Protein AF-A0A563DU14-F1 (afdb_monomer)

pLDDT: mean 80.6, std 14.59, range [37.31, 96.56]

Mean predicted aligned error: 16.32 Å

Secondary structure (DSSP, 8-state):
--SS--SPPPHHHHHHHHHHHHHHHHHHHHTT---GGG--HHHHHHHHHHHHEEE-TTS-EEEE--HHHHHHHHHHHHHHHHTGGG-SSS---TT--GGGG--HHHHTT-----S--SSPPPPHHHHHHHHHHHHHIIIIIHHHHHHHHHHHHHHHHHH-TTSSTTPPPSS--HHHHHHHHHHHHHHTPPPPPPPGGGHHHHHHHHTT--

Solvent-accessible surface area (backbone atoms only — not comparable to full-atom values): 12727 Å² total; per-residue (Å²): 125,94,74,46,84,84,73,87,72,57,66,70,56,50,52,52,46,50,56,50,43,52,50,49,53,53,52,36,48,76,71,72,48,88,51,46,55,74,53,47,54,64,57,51,54,50,50,48,50,60,62,33,41,39,57,50,98,86,66,49,75,77,46,70,53,58,45,70,58,43,24,51,49,42,42,42,57,51,45,51,60,43,47,26,88,77,43,84,90,61,36,52,46,93,78,59,49,54,80,80,65,59,50,36,52,65,75,17,70,49,78,85,75,88,71,76,78,89,69,76,82,80,54,64,86,62,47,51,61,54,49,52,50,51,48,46,47,51,74,64,46,36,61,56,52,54,50,49,52,50,52,51,55,50,48,47,54,76,68,32,59,83,65,65,84,51,54,80,61,95,60,76,63,59,69,60,52,50,53,51,50,56,50,33,62,74,66,72,50,78,78,81,79,74,62,73,87,58,51,65,66,53,59,66,66,61,73,80,72,130

Sequence (210 aa):
MPRGYRTPLHLNTVYGRLAELTRFLTWLTGQGVASLADIDEQHCAAYLSHRRYLRDGSGVVVGQRGPATRRAVAQVLLDLVNYRDLFTADRVRADLRPWGGATPTAIAEEPRRAGPNKTPPVSGHVLQPMLAAADYLVTVLGPQAVELAGQVKEADRRWSLRSGQFAAPKLLPSGQFALLLADYERRGEPLPLMSERALPRRLAGRLVTR

InterPro domains:
  IPR010998 Integrase/recombinase, N-terminal [G3DSA:1.10.150.130] (5-83)

Structure (mmCIF, N/CA/C/O backbone):
data_AF-A0A563DU14-F1
#
_entry.id   AF-A0A563DU14-F1
#
loop_
_atom_site.group_PDB
_atom_site.id
_atom_site.type_symbol
_atom_site.label_atom_id
_atom_site.label_alt_id
_atom_site.label_comp_id
_atom_site.label_asym_id
_atom_site.label_entity_id
_atom_site.label_seq_id
_atom_site.pdbx_PDB_ins_code
_atom_site.Cartn_x
_atom_site.Cartn_y
_atom_site.Cartn_z
_atom_site.occupancy
_atom_site.B_iso_or_equiv
_atom_site.auth_seq_id
_atom_site.auth_comp_id
_atom_site.auth_asym_id
_atom_site.auth_atom_id
_atom_site.pdbx_PDB_model_num
ATOM 1 N N . MET A 1 1 ? 7.197 -21.202 0.689 1.00 58.22 1 MET A N 1
ATOM 2 C CA . MET A 1 1 ? 7.379 -19.991 -0.150 1.00 58.22 1 MET A CA 1
ATOM 3 C C . MET A 1 1 ? 8.851 -19.717 -0.431 1.00 58.22 1 MET A C 1
ATOM 5 O O . MET A 1 1 ? 9.554 -19.295 0.486 1.00 58.22 1 MET A O 1
ATOM 9 N N . PRO A 1 2 ? 9.345 -19.980 -1.651 1.00 55.28 2 PRO A N 1
ATOM 10 C CA . PRO A 1 2 ? 10.772 -19.858 -1.972 1.00 55.28 2 PRO A CA 1
ATOM 11 C C . PRO A 1 2 ? 11.268 -18.422 -2.225 1.00 55.28 2 PRO A C 1
ATOM 13 O O . PRO A 1 2 ? 12.463 -18.186 -2.103 1.00 55.28 2 PRO A O 1
ATOM 16 N N . ARG A 1 3 ? 10.385 -17.470 -2.582 1.00 64.75 3 ARG A N 1
ATOM 17 C CA . ARG A 1 3 ? 10.774 -16.114 -3.049 1.00 64.75 3 ARG A CA 1
ATOM 18 C C . ARG A 1 3 ? 10.337 -14.945 -2.157 1.00 64.75 3 ARG A C 1
ATOM 20 O O . ARG A 1 3 ? 10.772 -13.821 -2.378 1.00 64.75 3 ARG A O 1
ATOM 27 N N . GLY A 1 4 ? 9.497 -15.195 -1.154 1.00 64.44 4 GLY A N 1
ATOM 28 C CA . GLY A 1 4 ? 9.074 -14.176 -0.193 1.00 64.44 4 GLY A CA 1
ATOM 29 C C . GLY A 1 4 ? 10.210 -13.799 0.759 1.00 64.44 4 GLY A C 1
ATOM 30 O O . GLY A 1 4 ? 10.912 -14.672 1.274 1.00 64.44 4 GLY A O 1
ATOM 31 N N . TYR A 1 5 ? 10.378 -12.502 1.011 1.00 67.62 5 TYR A N 1
ATOM 32 C CA . TYR A 1 5 ? 11.329 -12.003 2.000 1.00 67.62 5 TYR A CA 1
ATOM 33 C C . TYR A 1 5 ? 10.938 -12.517 3.396 1.00 67.62 5 TYR A C 1
ATOM 35 O O . TYR A 1 5 ? 9.779 -12.409 3.797 1.00 67.62 5 TYR A O 1
ATOM 43 N N . ARG A 1 6 ? 11.885 -13.120 4.123 1.00 69.38 6 ARG A N 1
ATOM 44 C CA . ARG A 1 6 ? 11.636 -13.713 5.455 1.00 69.38 6 ARG A CA 1
ATOM 45 C C . ARG A 1 6 ? 12.2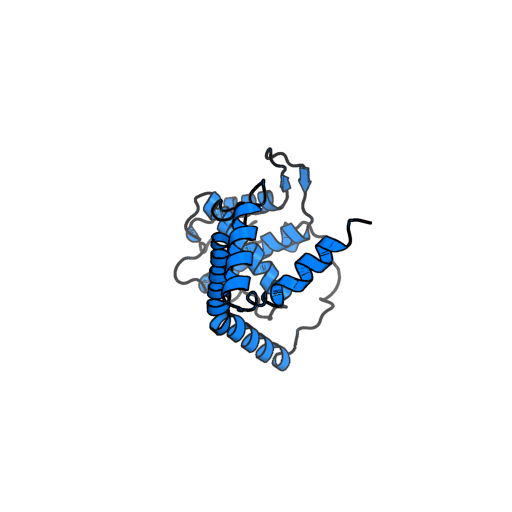17 -12.901 6.605 1.00 69.38 6 ARG A C 1
ATOM 47 O O . ARG A 1 6 ? 12.005 -13.252 7.760 1.00 69.38 6 ARG A O 1
ATOM 54 N N . THR A 1 7 ? 12.940 -11.827 6.299 1.00 72.88 7 THR A N 1
ATOM 55 C CA . THR A 1 7 ? 13.459 -10.935 7.329 1.00 72.88 7 THR A CA 1
ATOM 56 C C . THR A 1 7 ? 12.382 -9.910 7.678 1.00 72.88 7 THR A C 1
ATOM 58 O O . THR A 1 7 ? 11.827 -9.271 6.778 1.00 72.88 7 THR A O 1
ATOM 61 N N . PRO A 1 8 ? 12.074 -9.737 8.965 1.00 69.38 8 PRO A N 1
ATOM 62 C CA . PRO A 1 8 ? 11.109 -8.747 9.402 1.00 69.38 8 PRO A CA 1
ATOM 63 C C . PRO A 1 8 ? 11.549 -7.335 9.014 1.00 69.38 8 PRO A C 1
ATOM 65 O O . PRO A 1 8 ? 12.727 -6.980 9.071 1.00 69.38 8 PRO A O 1
ATOM 68 N N . LEU A 1 9 ? 10.575 -6.535 8.593 1.00 77.69 9 LEU A N 1
ATOM 69 C CA . LEU A 1 9 ? 10.782 -5.160 8.159 1.00 77.69 9 LEU A CA 1
ATOM 70 C C . LEU A 1 9 ? 10.517 -4.193 9.311 1.00 77.69 9 LEU A C 1
ATOM 72 O O . LEU A 1 9 ? 9.724 -4.474 10.207 1.00 77.69 9 LEU A O 1
ATOM 76 N N . HIS A 1 10 ? 11.123 -3.008 9.245 1.00 80.00 10 HIS A N 1
ATOM 77 C CA . HIS A 1 10 ? 10.751 -1.914 10.138 1.00 80.00 10 HIS A CA 1
ATOM 78 C C . HIS A 1 10 ? 9.280 -1.520 9.946 1.00 80.00 10 HIS A C 1
ATOM 80 O O . HIS A 1 10 ? 8.787 -1.472 8.817 1.00 80.00 10 HIS A O 1
ATOM 86 N N . LEU A 1 11 ? 8.602 -1.151 11.039 1.00 78.94 11 LEU A N 1
ATOM 87 C CA . LEU A 1 11 ? 7.182 -0.771 11.034 1.00 78.94 11 LEU A CA 1
ATOM 88 C C . LEU A 1 11 ? 6.868 0.344 10.029 1.00 78.94 11 LEU A C 1
ATOM 90 O O . LEU A 1 11 ? 5.899 0.238 9.286 1.00 78.94 11 LEU A O 1
ATOM 94 N N . ASN A 1 12 ? 7.730 1.358 9.914 1.00 79.00 12 ASN A N 1
ATOM 95 C CA . ASN A 1 12 ? 7.563 2.420 8.916 1.00 79.00 12 ASN A CA 1
ATOM 96 C C . ASN A 1 12 ? 7.612 1.889 7.475 1.00 79.00 12 ASN A C 1
ATOM 98 O O . ASN A 1 12 ? 6.903 2.385 6.601 1.00 79.00 12 ASN A O 1
ATOM 102 N N . THR A 1 13 ? 8.425 0.863 7.215 1.00 83.69 13 THR A N 1
ATOM 103 C CA . THR A 1 13 ? 8.467 0.195 5.910 1.00 83.69 13 THR A CA 1
ATOM 104 C C . THR A 1 13 ? 7.185 -0.587 5.658 1.00 83.69 13 THR A C 1
ATOM 106 O O . THR A 1 13 ? 6.642 -0.496 4.561 1.00 83.69 13 THR A O 1
ATOM 109 N N . VAL A 1 14 ? 6.681 -1.317 6.659 1.00 86.50 14 VAL A N 1
ATOM 110 C CA . VAL A 1 14 ? 5.406 -2.047 6.561 1.00 86.50 14 VAL A CA 1
ATOM 111 C C . VAL A 1 14 ? 4.253 -1.078 6.306 1.00 86.50 14 VAL A C 1
ATOM 113 O O . VAL A 1 14 ? 3.500 -1.272 5.357 1.00 86.50 14 VAL A O 1
ATOM 116 N N . TYR A 1 15 ? 4.173 0.009 7.074 1.00 86.81 15 TYR A N 1
ATOM 117 C CA . TYR A 1 15 ? 3.181 1.067 6.892 1.00 86.81 15 TYR A CA 1
ATOM 118 C C . TYR A 1 15 ? 3.240 1.669 5.482 1.00 86.81 15 TYR A C 1
ATOM 120 O O . TYR A 1 15 ? 2.218 1.788 4.809 1.00 86.81 15 TYR A O 1
ATOM 128 N N . GLY A 1 16 ? 4.443 1.990 4.992 1.00 90.81 16 GLY A N 1
ATOM 129 C CA . GLY A 1 16 ? 4.637 2.499 3.635 1.00 90.81 16 GLY A CA 1
ATOM 130 C C . GLY A 1 16 ? 4.192 1.513 2.549 1.00 90.81 16 GLY A C 1
ATOM 131 O O . GLY A 1 16 ? 3.533 1.924 1.592 1.00 90.81 16 GLY A O 1
ATOM 132 N N . ARG A 1 17 ? 4.504 0.217 2.705 1.00 90.81 17 ARG A N 1
ATOM 133 C CA . ARG A 1 17 ? 4.064 -0.846 1.782 1.00 90.81 17 ARG A CA 1
ATOM 134 C C . ARG A 1 17 ? 2.550 -1.008 1.790 1.00 90.81 17 ARG A C 1
ATOM 136 O O . ARG A 1 17 ? 1.955 -1.049 0.719 1.00 90.81 17 ARG A O 1
ATOM 143 N N . LEU A 1 18 ? 1.933 -1.041 2.971 1.00 92.31 18 LEU A N 1
ATOM 144 C CA . LEU A 1 18 ? 0.482 -1.139 3.111 1.00 92.31 18 LEU A CA 1
ATOM 145 C C . LEU A 1 18 ? -0.214 0.054 2.451 1.00 92.31 18 LEU A C 1
ATOM 147 O O . LEU A 1 18 ? -1.109 -0.137 1.637 1.00 92.31 18 LEU A O 1
ATOM 151 N N . ALA A 1 19 ? 0.239 1.278 2.731 1.00 94.00 19 ALA A N 1
ATOM 152 C CA . ALA A 1 19 ? -0.350 2.481 2.151 1.00 94.00 19 ALA A CA 1
ATOM 153 C C . ALA A 1 19 ? -0.255 2.503 0.615 1.00 94.00 19 ALA A C 1
ATOM 155 O O . ALA A 1 19 ? -1.159 2.997 -0.059 1.00 94.00 19 ALA A O 1
ATOM 156 N N . GLU A 1 20 ? 0.838 1.991 0.048 1.00 96.56 20 GLU A N 1
ATOM 157 C CA . GLU A 1 20 ? 1.000 1.899 -1.403 1.00 96.56 20 GLU A CA 1
ATOM 158 C C . GLU A 1 20 ? 0.187 0.748 -2.018 1.00 96.56 20 GLU A C 1
ATOM 160 O O . GLU A 1 20 ? -0.384 0.931 -3.091 1.00 96.56 20 GLU A O 1
ATOM 165 N N . LEU A 1 21 ? 0.043 -0.384 -1.320 1.00 95.31 21 LEU A N 1
ATOM 166 C CA . LEU A 1 21 ? -0.862 -1.465 -1.719 1.00 95.31 21 LEU A CA 1
ATOM 167 C C . LEU A 1 21 ? -2.320 -1.001 -1.728 1.00 95.31 21 LEU A C 1
ATOM 169 O O . LEU A 1 21 ? -3.016 -1.217 -2.713 1.00 95.31 21 LEU A O 1
ATOM 173 N N . THR A 1 22 ? -2.772 -0.299 -0.686 1.00 95.12 22 THR A N 1
ATOM 174 C CA . THR A 1 22 ? -4.120 0.281 -0.649 1.00 95.12 22 THR A CA 1
ATOM 175 C C . THR A 1 22 ? -4.342 1.225 -1.826 1.00 95.12 22 THR A C 1
ATOM 177 O O . THR A 1 22 ? -5.362 1.124 -2.497 1.00 95.12 22 THR A O 1
ATOM 180 N N . ARG A 1 23 ? -3.376 2.101 -2.138 1.00 96.31 23 ARG A N 1
ATOM 181 C CA . ARG A 1 23 ? -3.464 2.981 -3.316 1.00 96.31 23 ARG A CA 1
ATOM 182 C C . ARG A 1 23 ? -3.601 2.201 -4.620 1.00 96.31 23 ARG A C 1
ATOM 184 O O . ARG A 1 23 ? -4.416 2.587 -5.453 1.00 96.31 23 ARG A O 1
ATOM 191 N N . PHE A 1 24 ? -2.828 1.131 -4.789 1.00 96.44 24 PHE A N 1
ATOM 192 C CA . PHE A 1 24 ? -2.903 0.285 -5.976 1.00 96.44 24 PHE A CA 1
ATOM 193 C C . PHE A 1 24 ? -4.269 -0.388 -6.113 1.00 96.44 24 PHE A C 1
ATOM 195 O O . PHE A 1 24 ? -4.885 -0.291 -7.170 1.00 96.44 24 PHE A O 1
ATOM 202 N N . LEU A 1 25 ? -4.773 -1.002 -5.040 1.00 95.25 25 LEU A N 1
ATOM 203 C CA . LEU A 1 25 ? -6.074 -1.673 -5.049 1.00 95.25 25 LEU A CA 1
ATOM 204 C C . LEU A 1 25 ? -7.217 -0.683 -5.315 1.00 95.25 25 LEU A C 1
ATOM 206 O O . LEU A 1 25 ? -8.059 -0.944 -6.166 1.00 95.25 25 LEU A O 1
ATOM 210 N N . THR A 1 26 ? -7.200 0.497 -4.687 1.00 96.19 26 THR A N 1
ATOM 211 C CA . THR A 1 26 ? -8.178 1.559 -4.977 1.00 96.19 26 THR A CA 1
ATOM 212 C C . THR A 1 26 ? -8.093 2.031 -6.431 1.00 96.19 26 THR A C 1
ATOM 214 O O . THR A 1 26 ? -9.119 2.286 -7.061 1.00 96.19 26 THR A O 1
ATOM 217 N N . TRP A 1 27 ? -6.880 2.158 -6.980 1.00 96.31 27 TRP A N 1
ATOM 218 C CA . TRP A 1 27 ? -6.688 2.535 -8.379 1.00 96.31 27 TRP A CA 1
ATOM 219 C C . TRP A 1 27 ? -7.251 1.475 -9.333 1.00 96.31 27 TRP A C 1
ATOM 221 O O . TRP A 1 27 ? -7.957 1.840 -10.269 1.00 96.31 27 TRP A O 1
ATOM 231 N N . LEU A 1 28 ? -7.017 0.187 -9.058 1.00 96.06 28 LEU A N 1
ATOM 232 C CA . LEU A 1 28 ? -7.587 -0.934 -9.812 1.00 96.06 28 LEU A CA 1
ATOM 233 C C . LEU A 1 28 ? -9.117 -0.930 -9.788 1.00 96.06 28 LEU A C 1
ATOM 235 O O . LEU A 1 28 ? -9.736 -1.048 -10.843 1.00 96.06 28 LEU A O 1
ATOM 239 N N . THR A 1 29 ? -9.729 -0.702 -8.622 1.00 94.25 29 THR A N 1
ATOM 240 C CA . THR A 1 29 ? -11.190 -0.560 -8.520 1.00 94.25 29 THR A CA 1
ATOM 241 C C . THR A 1 29 ? -11.698 0.582 -9.402 1.00 94.25 29 THR A C 1
ATOM 243 O O . THR A 1 29 ? -12.710 0.437 -10.081 1.00 94.25 29 THR A O 1
ATOM 246 N N . GLY A 1 30 ? -10.967 1.700 -9.466 1.00 93.06 30 GLY A N 1
ATOM 247 C CA . GLY A 1 30 ? -11.272 2.807 -10.378 1.00 93.06 30 GLY A CA 1
ATOM 248 C C . GLY A 1 30 ? -11.105 2.474 -11.868 1.00 93.06 30 GLY A C 1
ATOM 249 O O . GLY A 1 30 ? -11.680 3.168 -12.700 1.00 93.06 30 GLY A O 1
ATOM 250 N N . GLN A 1 31 ? -10.341 1.433 -12.215 1.00 92.88 31 GLN A N 1
ATOM 251 C CA . GLN A 1 31 ? -10.239 0.886 -13.576 1.00 92.88 31 GLN A CA 1
ATOM 252 C C . GLN A 1 31 ? -11.274 -0.221 -13.855 1.00 92.88 31 GLN A C 1
ATOM 254 O O . GLN A 1 31 ? -11.263 -0.800 -14.936 1.00 92.88 31 GLN A O 1
ATOM 259 N N . GLY A 1 32 ? -12.163 -0.530 -12.902 1.00 94.00 32 GLY A N 1
ATOM 260 C CA . GLY A 1 32 ? -13.154 -1.602 -13.037 1.00 94.00 32 GLY A CA 1
ATOM 261 C C . GLY A 1 32 ? -12.602 -3.011 -12.797 1.00 94.00 32 GLY A C 1
ATOM 262 O O . GLY A 1 32 ? -13.297 -3.985 -13.071 1.00 94.00 32 GLY A O 1
ATOM 263 N N . VAL A 1 33 ? -11.381 -3.138 -12.274 1.00 95.50 33 VAL A N 1
ATOM 264 C CA . VAL A 1 33 ? -10.780 -4.434 -11.939 1.00 95.50 33 VAL A CA 1
ATOM 265 C C . VAL A 1 33 ? -11.279 -4.879 -10.566 1.00 95.50 33 VAL A C 1
ATOM 267 O O . VAL A 1 33 ? -11.060 -4.187 -9.567 1.00 95.50 33 VAL A O 1
ATOM 270 N N . ALA A 1 34 ? -11.954 -6.029 -10.526 1.00 93.06 34 ALA A N 1
ATOM 271 C CA . ALA A 1 34 ? -12.611 -6.549 -9.325 1.00 93.06 34 ALA A CA 1
ATOM 272 C C . ALA A 1 34 ? -11.926 -7.787 -8.719 1.00 93.06 34 ALA A C 1
ATOM 274 O O . ALA A 1 34 ? -12.196 -8.103 -7.562 1.00 93.06 34 ALA A O 1
ATOM 275 N N . SER A 1 35 ? -11.040 -8.460 -9.461 1.00 94.75 35 SER A N 1
ATOM 276 C CA . SER A 1 35 ? -10.279 -9.620 -8.984 1.00 94.75 35 SER A CA 1
ATOM 277 C C . SER A 1 35 ? -8.777 -9.433 -9.189 1.00 94.75 35 SER A C 1
ATOM 279 O O . SER A 1 35 ? -8.319 -8.851 -10.174 1.00 94.75 35 SER A O 1
ATOM 281 N N . LEU A 1 36 ? -7.986 -9.973 -8.262 1.00 95.00 36 LEU A N 1
ATOM 282 C CA . LEU A 1 36 ? -6.536 -10.063 -8.382 1.00 95.00 36 LEU A CA 1
ATOM 283 C C . LEU A 1 36 ? -6.107 -10.959 -9.552 1.00 95.00 36 LEU A C 1
ATOM 285 O O . LEU A 1 36 ? -5.020 -10.757 -10.093 1.00 95.00 36 LEU A O 1
ATOM 289 N N . ALA A 1 37 ? -6.933 -11.926 -9.959 1.00 95.00 37 ALA A N 1
ATOM 290 C CA . ALA A 1 37 ? -6.661 -12.790 -11.105 1.00 95.00 37 ALA A CA 1
ATOM 291 C C . ALA A 1 37 ? -6.700 -12.037 -12.449 1.00 95.00 37 ALA A C 1
ATOM 293 O O . ALA A 1 37 ? -6.049 -12.466 -13.402 1.00 95.00 37 ALA A O 1
ATOM 294 N N . ASP A 1 38 ? -7.398 -10.902 -12.511 1.00 95.81 38 ASP A N 1
ATOM 295 C CA . ASP A 1 38 ? -7.490 -10.060 -13.711 1.00 95.81 38 ASP A CA 1
ATOM 296 C C . ASP A 1 38 ? -6.284 -9.121 -13.865 1.00 95.81 38 ASP A C 1
ATOM 298 O O . ASP A 1 38 ? -6.120 -8.458 -14.890 1.00 95.81 38 ASP A O 1
ATOM 302 N N . ILE A 1 39 ? -5.415 -9.055 -12.851 1.00 95.88 39 ILE A N 1
ATOM 303 C CA . ILE A 1 39 ? -4.206 -8.238 -12.901 1.00 95.88 39 ILE A CA 1
ATOM 304 C C . ILE A 1 39 ? -3.218 -8.864 -13.886 1.00 95.88 39 ILE A C 1
ATOM 306 O O . ILE A 1 39 ? -2.737 -9.984 -13.699 1.00 95.88 39 ILE A O 1
ATOM 310 N N . ASP A 1 40 ? -2.851 -8.079 -14.892 1.00 94.56 40 ASP A N 1
ATOM 311 C CA . ASP A 1 40 ? -1.842 -8.411 -15.892 1.00 94.56 40 ASP A CA 1
ATOM 312 C C . ASP A 1 40 ? -0.647 -7.437 -15.851 1.00 94.56 40 ASP A C 1
ATOM 314 O O . ASP A 1 40 ? -0.561 -6.509 -15.035 1.00 94.56 40 ASP A O 1
ATOM 318 N N . GLU A 1 41 ? 0.312 -7.647 -16.752 1.00 94.31 41 GLU A N 1
ATOM 319 C CA . GLU A 1 41 ? 1.492 -6.788 -16.864 1.00 94.31 41 GLU A CA 1
ATOM 320 C C . GLU A 1 41 ? 1.149 -5.354 -17.299 1.00 94.31 41 GLU A C 1
ATOM 322 O O . GLU A 1 41 ? 1.842 -4.411 -16.898 1.00 94.31 41 GLU A O 1
ATOM 327 N N . GLN A 1 42 ? 0.067 -5.166 -18.063 1.00 94.94 42 GLN A N 1
ATOM 328 C CA . GLN A 1 42 ? -0.392 -3.849 -18.495 1.00 94.94 42 GLN A CA 1
ATOM 329 C C . GLN A 1 42 ? -0.895 -3.036 -17.301 1.00 94.94 42 GLN A C 1
ATOM 331 O O . GLN A 1 42 ? -0.525 -1.868 -17.176 1.00 94.94 42 GLN A O 1
ATOM 336 N N . HIS A 1 43 ? -1.642 -3.641 -16.376 1.00 96.12 43 HIS A N 1
ATOM 337 C CA . HIS A 1 43 ? -2.048 -2.989 -15.130 1.00 96.12 43 HIS A CA 1
ATOM 338 C C . HIS A 1 43 ? -0.835 -2.572 -14.289 1.00 96.12 43 HIS A C 1
ATOM 340 O O . HIS A 1 43 ? -0.793 -1.449 -13.779 1.00 96.12 43 HIS A O 1
ATOM 346 N N . CYS A 1 44 ? 0.190 -3.428 -14.182 1.00 95.62 44 CYS A N 1
ATOM 347 C CA . CYS A 1 44 ? 1.429 -3.089 -13.475 1.00 95.62 44 CYS A CA 1
ATOM 348 C C . CYS A 1 44 ? 2.153 -1.893 -14.119 1.00 95.62 44 CYS A C 1
ATOM 350 O O . CYS A 1 44 ? 2.541 -0.946 -13.425 1.00 95.62 44 CYS A O 1
ATOM 352 N N . ALA A 1 45 ? 2.315 -1.906 -15.444 1.00 94.44 45 ALA A N 1
ATOM 353 C CA . ALA A 1 45 ? 2.971 -0.830 -16.184 1.00 94.44 45 ALA A CA 1
ATOM 354 C C . ALA A 1 45 ? 2.170 0.485 -16.132 1.00 94.44 45 ALA A C 1
ATOM 356 O O . ALA A 1 45 ? 2.741 1.563 -15.917 1.00 94.44 45 ALA A O 1
ATOM 357 N N . ALA A 1 46 ? 0.847 0.400 -16.269 1.00 94.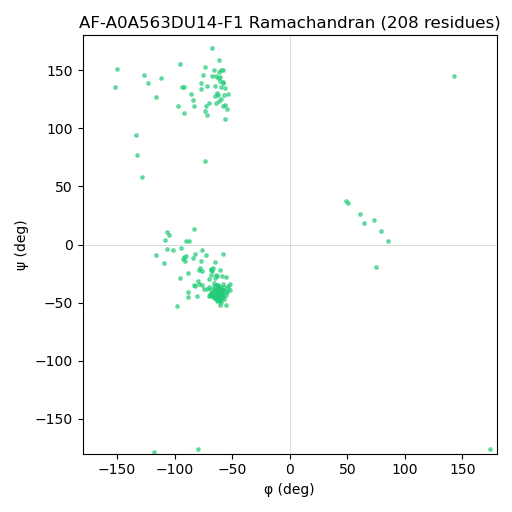81 46 ALA A N 1
ATOM 358 C CA . ALA A 1 46 ? -0.065 1.533 -16.189 1.00 94.81 46 ALA A CA 1
ATOM 359 C C . ALA A 1 46 ? -0.050 2.166 -14.795 1.00 94.81 46 ALA A C 1
ATOM 361 O O . ALA A 1 46 ? 0.067 3.388 -14.686 1.00 94.81 46 ALA A O 1
ATOM 362 N N . TYR A 1 47 ? -0.072 1.362 -13.727 1.00 96.06 47 TYR A N 1
ATOM 363 C CA . TYR A 1 47 ? -0.005 1.883 -12.365 1.00 96.06 47 TYR A CA 1
ATOM 364 C C . TYR A 1 47 ? 1.341 2.555 -12.061 1.00 96.06 47 TYR A C 1
ATOM 366 O O . TYR A 1 47 ? 1.374 3.650 -11.493 1.00 96.06 47 TYR A O 1
ATOM 374 N N . LEU A 1 48 ? 2.464 1.969 -12.493 1.00 94.69 48 LEU A N 1
ATOM 375 C CA . LEU A 1 48 ? 3.775 2.614 -12.352 1.00 94.69 48 LEU A CA 1
ATOM 376 C C . LEU A 1 48 ? 3.829 3.951 -13.089 1.00 94.69 48 LEU A C 1
ATOM 378 O O . LEU A 1 48 ? 4.348 4.926 -12.545 1.00 94.69 48 LEU A O 1
ATOM 382 N N . SER A 1 49 ? 3.250 4.020 -14.285 1.00 92.31 49 SER A N 1
ATOM 383 C CA . SER A 1 49 ? 3.161 5.257 -15.064 1.00 92.31 49 SER A CA 1
ATOM 384 C C . SER A 1 49 ? 2.276 6.290 -14.361 1.00 92.31 49 SER A C 1
ATOM 386 O O . SER A 1 49 ? 2.687 7.434 -14.170 1.00 92.31 49 SER A O 1
ATOM 388 N N . HIS A 1 50 ? 1.103 5.876 -13.874 1.00 92.88 50 HIS A N 1
ATOM 389 C CA . HIS A 1 50 ? 0.201 6.706 -13.073 1.00 92.88 50 HIS A CA 1
ATOM 390 C C . HIS A 1 50 ? 0.898 7.278 -11.830 1.00 92.88 50 HIS A C 1
ATOM 392 O O . HIS A 1 50 ? 0.713 8.443 -11.480 1.00 92.88 50 HIS A O 1
ATOM 398 N N . ARG A 1 51 ? 1.740 6.481 -11.165 1.00 93.44 51 ARG A N 1
ATOM 399 C CA . ARG A 1 51 ? 2.472 6.919 -9.973 1.00 93.44 51 ARG A CA 1
ATOM 400 C C . ARG A 1 51 ? 3.705 7.753 -10.295 1.00 93.44 51 ARG A C 1
ATOM 402 O O . ARG A 1 51 ? 4.023 8.636 -9.494 1.00 93.44 51 ARG A O 1
ATOM 409 N N . ARG A 1 52 ? 4.367 7.517 -11.433 1.00 91.81 52 ARG A N 1
ATOM 410 C CA . ARG A 1 52 ? 5.537 8.279 -11.898 1.00 91.81 52 ARG A CA 1
ATOM 411 C C . ARG A 1 52 ? 5.185 9.735 -12.154 1.00 91.81 52 ARG A C 1
ATOM 413 O O . ARG A 1 52 ? 5.962 10.599 -11.771 1.00 91.81 52 ARG A O 1
ATOM 420 N N . TYR A 1 53 ? 4.046 10.018 -12.772 1.00 90.56 53 TYR A N 1
ATOM 421 C CA . TYR A 1 53 ? 3.703 11.380 -13.171 1.00 90.56 53 TYR A CA 1
ATOM 422 C C . TYR A 1 53 ? 2.859 12.098 -12.114 1.00 90.56 53 TYR A C 1
ATOM 424 O O . TYR A 1 53 ? 1.911 11.546 -11.557 1.00 90.56 53 TYR A O 1
ATOM 432 N N . LEU A 1 54 ? 3.210 13.352 -11.834 1.00 85.06 54 LEU A N 1
ATOM 433 C CA . LEU A 1 54 ? 2.325 14.291 -11.154 1.00 85.06 54 LEU A CA 1
ATOM 434 C C . LEU A 1 54 ? 1.431 14.909 -1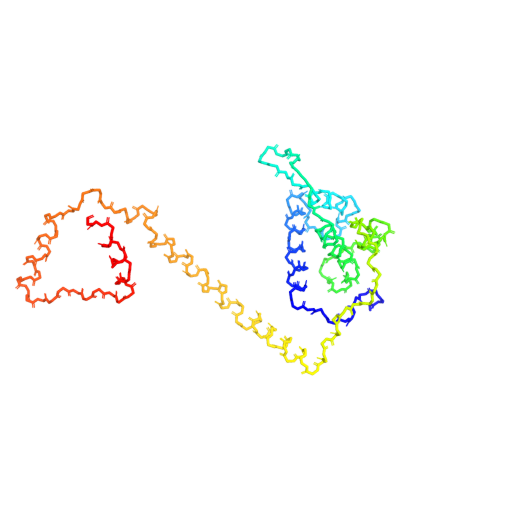2.220 1.00 85.06 54 LEU A C 1
ATOM 436 O O . LEU A 1 54 ? 1.940 15.445 -13.203 1.00 85.06 54 LEU A O 1
ATOM 440 N N . ARG A 1 55 ? 0.117 14.803 -12.034 1.00 84.69 55 ARG A N 1
ATOM 441 C CA . ARG A 1 55 ? -0.875 15.418 -12.914 1.00 84.69 55 ARG A CA 1
ATOM 442 C C . ARG A 1 55 ? -1.602 16.527 -12.170 1.00 84.69 55 ARG A C 1
ATOM 444 O O . ARG A 1 55 ? -1.835 16.389 -10.969 1.00 84.69 55 ARG A O 1
ATOM 451 N N . ASP A 1 56 ? -1.917 17.607 -12.867 1.00 85.12 56 ASP A N 1
ATOM 452 C CA . ASP A 1 56 ? -2.779 18.663 -12.341 1.00 85.12 56 ASP A CA 1
ATOM 453 C C . ASP A 1 56 ? -4.270 18.281 -12.426 1.00 85.12 56 ASP A C 1
ATOM 455 O O . ASP A 1 56 ? -4.628 17.170 -12.825 1.00 85.12 56 ASP A O 1
ATOM 459 N N . GLY A 1 57 ? -5.151 19.212 -12.042 1.00 74.00 57 GLY A N 1
ATOM 460 C CA . GLY A 1 57 ? -6.604 19.018 -12.086 1.00 74.00 57 GLY A CA 1
ATOM 461 C C . GLY A 1 57 ? -7.186 18.844 -13.495 1.00 74.00 57 GLY A C 1
ATOM 462 O O . GLY A 1 57 ? -8.309 18.368 -13.618 1.00 74.00 57 GLY A O 1
ATOM 463 N N . SER A 1 58 ? -6.430 19.183 -14.545 1.00 78.19 58 SER A N 1
ATOM 464 C CA . SER A 1 58 ? -6.806 18.977 -15.951 1.00 78.19 58 SER A CA 1
ATOM 465 C C . SER A 1 58 ? -6.265 17.662 -16.530 1.00 78.19 58 SER A C 1
ATOM 467 O O . SER A 1 58 ? -6.555 17.313 -17.672 1.00 78.19 58 SER A O 1
ATOM 469 N N . GLY A 1 59 ? -5.492 16.907 -15.742 1.00 75.81 59 GLY A N 1
ATOM 470 C CA . GLY A 1 59 ? -4.874 15.649 -16.158 1.00 75.81 59 GLY A CA 1
ATOM 471 C C . GLY A 1 59 ? -3.533 15.815 -16.877 1.00 75.81 59 GLY A C 1
ATOM 472 O O . GLY A 1 59 ? -2.937 14.809 -17.273 1.00 75.81 59 GLY A O 1
ATOM 473 N N . VAL A 1 60 ? -3.022 17.043 -17.004 1.00 84.31 60 VAL A N 1
ATOM 474 C CA . VAL A 1 60 ? -1.740 17.338 -17.654 1.00 84.31 60 VAL A CA 1
ATOM 475 C C . VAL A 1 60 ? -0.587 16.995 -16.717 1.00 84.31 60 VAL A C 1
ATOM 477 O O . VAL A 1 60 ? -0.640 17.246 -15.514 1.00 84.31 60 VAL A O 1
ATOM 480 N N . VAL A 1 61 ? 0.474 16.396 -17.265 1.00 87.75 61 VAL A N 1
ATOM 481 C CA . VAL A 1 61 ? 1.679 16.045 -16.505 1.00 87.75 61 VAL A CA 1
ATOM 482 C C . VAL A 1 61 ? 2.462 17.313 -16.161 1.00 87.75 61 VAL A C 1
ATOM 484 O O . VAL A 1 61 ? 3.060 17.931 -17.033 1.00 87.75 61 VAL A O 1
ATOM 487 N N . VAL A 1 62 ? 2.503 17.656 -14.874 1.00 89.00 62 VAL A N 1
ATOM 488 C CA . VAL A 1 62 ? 3.211 18.830 -14.329 1.00 89.00 62 VAL A CA 1
ATOM 489 C C . VAL A 1 62 ? 4.556 18.483 -13.691 1.00 89.00 62 VAL A C 1
ATOM 491 O O . VAL A 1 62 ? 5.299 19.359 -13.260 1.00 89.00 62 VAL A O 1
ATOM 494 N N . GLY A 1 63 ? 4.894 17.197 -13.612 1.00 87.88 63 GLY A N 1
ATOM 495 C CA . GLY A 1 63 ? 6.180 16.760 -13.088 1.00 87.88 63 GLY A CA 1
ATOM 496 C C . GLY A 1 63 ? 6.296 15.251 -12.951 1.00 87.88 63 GLY A C 1
ATOM 497 O O . GLY A 1 63 ? 5.393 14.491 -13.310 1.00 87.88 63 GLY A O 1
ATOM 498 N N . GLN A 1 64 ? 7.424 14.810 -12.397 1.00 89.31 64 GLN A N 1
ATOM 499 C CA . GLN A 1 64 ? 7.688 13.402 -12.112 1.00 89.31 64 GLN A CA 1
ATOM 500 C C . GLN A 1 64 ? 8.004 13.206 -10.631 1.00 89.31 64 GLN A C 1
ATOM 502 O O . GLN A 1 64 ? 8.733 13.987 -10.021 1.00 89.31 64 GLN A O 1
ATOM 507 N N . ARG A 1 65 ? 7.463 12.138 -10.048 1.00 88.19 65 ARG A N 1
ATOM 508 C CA . ARG A 1 65 ? 7.844 11.662 -8.722 1.00 88.19 65 ARG A CA 1
ATOM 509 C C . ARG A 1 65 ? 9.199 10.966 -8.792 1.00 88.19 65 ARG A C 1
ATOM 511 O O . ARG A 1 65 ? 9.525 10.297 -9.771 1.00 88.19 65 ARG A O 1
ATOM 518 N N . GLY A 1 66 ? 9.971 11.107 -7.718 1.00 87.06 66 GLY A N 1
ATOM 519 C CA . GLY A 1 66 ? 11.332 10.586 -7.649 1.00 87.06 66 GLY A CA 1
ATOM 520 C C . GLY A 1 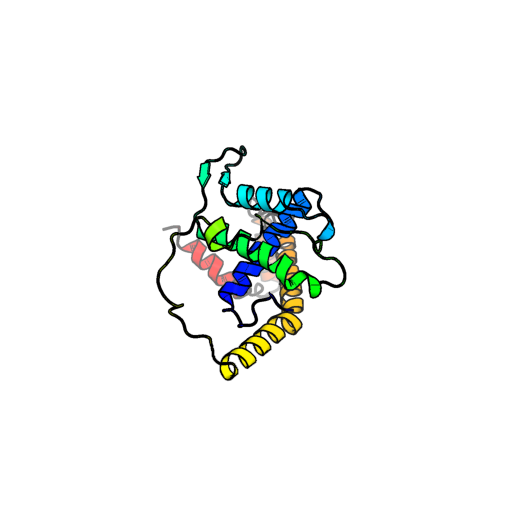66 ? 11.432 9.049 -7.648 1.00 87.06 66 GLY A C 1
ATOM 521 O O . GLY A 1 66 ? 10.434 8.347 -7.433 1.00 87.06 66 GLY A O 1
ATOM 522 N N . PRO A 1 67 ? 12.658 8.512 -7.809 1.00 86.88 67 PRO A N 1
ATOM 523 C CA . PRO A 1 67 ? 12.938 7.074 -7.886 1.00 86.88 67 PRO A CA 1
ATOM 524 C C . PRO A 1 67 ? 12.344 6.251 -6.737 1.00 86.88 67 PRO A C 1
ATOM 526 O O . PRO A 1 67 ? 11.755 5.201 -6.980 1.00 86.88 67 PRO A O 1
ATOM 529 N N . ALA A 1 68 ? 12.367 6.782 -5.511 1.00 86.56 68 ALA A N 1
ATOM 530 C CA . ALA A 1 68 ? 11.821 6.107 -4.334 1.00 86.56 68 ALA A CA 1
ATOM 531 C C . ALA A 1 68 ? 10.326 5.756 -4.469 1.00 86.56 68 ALA A C 1
ATOM 533 O O . ALA A 1 68 ? 9.893 4.708 -3.992 1.00 86.56 68 ALA A O 1
ATOM 534 N N . THR A 1 69 ? 9.531 6.593 -5.152 1.00 90.69 69 THR A N 1
ATOM 535 C CA . THR A 1 69 ? 8.111 6.282 -5.398 1.00 90.69 69 THR A CA 1
ATOM 536 C C . THR A 1 69 ? 7.967 5.130 -6.387 1.00 90.69 69 THR A C 1
ATOM 538 O O . THR A 1 69 ? 7.197 4.205 -6.146 1.00 90.69 69 THR A O 1
ATOM 541 N N . ARG A 1 70 ? 8.745 5.142 -7.477 1.00 92.00 70 ARG A N 1
ATOM 542 C CA . ARG A 1 70 ? 8.755 4.058 -8.473 1.00 92.00 70 ARG A CA 1
ATOM 543 C C . ARG A 1 70 ? 9.190 2.735 -7.849 1.00 92.00 70 ARG A C 1
ATOM 545 O O . ARG A 1 70 ? 8.576 1.701 -8.096 1.00 92.00 70 ARG A O 1
ATOM 552 N N . ARG A 1 71 ? 10.196 2.785 -6.974 1.00 91.50 71 ARG A N 1
ATOM 553 C CA . ARG A 1 71 ? 10.662 1.631 -6.208 1.00 91.50 71 ARG A CA 1
ATOM 554 C C . ARG A 1 71 ? 9.572 1.079 -5.294 1.00 91.50 71 ARG A C 1
ATOM 556 O O . ARG A 1 71 ? 9.392 -0.133 -5.249 1.00 91.50 71 ARG A O 1
ATOM 563 N N . ALA A 1 72 ? 8.853 1.943 -4.574 1.00 91.94 72 ALA A N 1
ATOM 564 C CA . ALA A 1 72 ? 7.761 1.522 -3.697 1.00 91.94 72 ALA A CA 1
ATOM 565 C C . ALA A 1 72 ? 6.659 0.788 -4.478 1.00 91.94 72 ALA A C 1
ATOM 567 O O . ALA A 1 72 ? 6.225 -0.281 -4.056 1.00 91.94 72 ALA A O 1
ATOM 568 N N . VAL A 1 73 ? 6.285 1.310 -5.652 1.00 94.50 73 VAL A N 1
ATOM 569 C CA . VAL A 1 73 ? 5.325 0.664 -6.561 1.00 94.50 73 VAL A CA 1
ATOM 570 C C . VAL A 1 73 ? 5.820 -0.709 -7.011 1.00 94.50 73 VAL A C 1
ATOM 572 O O . VAL A 1 73 ? 5.111 -1.703 -6.859 1.00 94.50 73 VAL A O 1
ATOM 575 N N . ALA A 1 74 ? 7.053 -0.779 -7.520 1.00 93.88 74 ALA A N 1
ATOM 576 C CA . ALA A 1 74 ? 7.642 -2.032 -7.979 1.00 93.88 74 ALA A CA 1
ATOM 577 C C . ALA A 1 74 ? 7.721 -3.077 -6.857 1.00 93.88 74 ALA A C 1
ATOM 579 O O . ALA A 1 74 ? 7.415 -4.246 -7.074 1.00 93.88 74 ALA A O 1
ATOM 580 N N . GLN A 1 75 ? 8.094 -2.652 -5.646 1.00 92.38 75 GLN A N 1
ATOM 581 C CA . GLN A 1 75 ? 8.182 -3.527 -4.482 1.00 92.38 75 GLN A CA 1
ATOM 582 C C . GLN A 1 75 ? 6.820 -4.121 -4.117 1.00 92.38 75 GLN A C 1
ATOM 584 O O . GLN A 1 75 ? 6.738 -5.325 -3.921 1.00 92.38 75 GLN A O 1
ATOM 589 N N . VAL A 1 76 ? 5.763 -3.307 -4.055 1.00 94.00 76 VAL A N 1
ATOM 590 C CA . VAL A 1 76 ? 4.416 -3.781 -3.700 1.00 94.00 76 VAL A CA 1
ATOM 591 C C . VAL A 1 76 ? 3.876 -4.777 -4.724 1.00 94.00 76 VAL A C 1
ATOM 593 O O . VAL A 1 76 ? 3.331 -5.809 -4.344 1.00 94.00 76 VAL A O 1
ATOM 596 N N . LEU A 1 77 ? 4.063 -4.506 -6.017 1.00 93.81 77 LEU A N 1
ATOM 597 C CA . LEU A 1 77 ? 3.587 -5.396 -7.079 1.00 93.81 77 LEU A CA 1
ATOM 598 C C . LEU A 1 77 ? 4.358 -6.720 -7.117 1.00 93.81 77 LEU A C 1
ATOM 600 O O . LEU A 1 77 ? 3.764 -7.781 -7.295 1.00 93.81 77 LEU A O 1
ATOM 604 N N . LEU A 1 78 ? 5.670 -6.684 -6.881 1.00 92.50 78 LEU A N 1
ATOM 605 C CA . LEU A 1 78 ? 6.465 -7.904 -6.757 1.00 92.50 78 LEU A CA 1
ATOM 606 C C . LEU A 1 78 ? 6.149 -8.670 -5.469 1.00 92.50 78 LEU A C 1
ATOM 608 O O . LEU A 1 78 ? 6.127 -9.897 -5.494 1.00 92.50 78 LEU A O 1
ATOM 612 N N . ASP A 1 79 ? 5.877 -7.984 -4.358 1.00 91.12 79 ASP A N 1
ATOM 613 C CA . ASP A 1 79 ? 5.430 -8.621 -3.118 1.00 91.12 79 ASP A CA 1
ATOM 614 C C . ASP A 1 79 ? 4.105 -9.371 -3.347 1.00 91.12 79 ASP A C 1
ATOM 616 O O . ASP A 1 79 ? 3.999 -10.530 -2.954 1.00 91.12 79 ASP A O 1
ATOM 620 N N . LEU A 1 80 ? 3.139 -8.778 -4.062 1.00 91.88 80 LEU A N 1
ATOM 621 C CA . LEU A 1 80 ? 1.868 -9.430 -4.408 1.00 91.88 80 LEU A CA 1
ATOM 622 C C . LEU A 1 80 ? 2.088 -10.765 -5.144 1.00 91.88 80 LEU A C 1
ATOM 624 O O . LEU A 1 80 ? 1.480 -11.775 -4.799 1.00 91.88 80 LEU A O 1
ATOM 628 N N . VAL A 1 81 ? 3.019 -10.795 -6.104 1.00 92.56 81 VAL A N 1
ATOM 629 C CA . VAL A 1 81 ? 3.401 -12.020 -6.830 1.00 92.56 81 VAL A CA 1
ATOM 630 C C . VAL A 1 81 ? 4.145 -13.007 -5.925 1.00 92.56 81 VAL A C 1
ATOM 632 O O . VAL A 1 81 ? 3.867 -14.206 -5.951 1.00 92.56 81 VAL A O 1
ATOM 635 N N . ASN A 1 82 ? 5.084 -12.526 -5.109 1.00 89.69 82 ASN A N 1
ATOM 636 C CA . ASN A 1 82 ? 5.930 -13.366 -4.256 1.00 89.69 82 ASN A CA 1
ATOM 637 C C . ASN A 1 82 ? 5.168 -14.019 -3.096 1.00 89.69 82 ASN A C 1
ATOM 639 O O . ASN A 1 82 ? 5.552 -15.104 -2.653 1.00 89.69 82 ASN A O 1
ATOM 643 N N . TYR A 1 83 ? 4.117 -13.361 -2.608 1.00 89.56 83 TYR A N 1
ATOM 644 C CA . TYR A 1 83 ? 3.273 -13.820 -1.507 1.00 89.56 83 TYR A CA 1
ATOM 645 C C . TYR A 1 83 ? 1.896 -14.312 -1.971 1.00 89.56 83 TYR A C 1
ATOM 647 O O . TYR A 1 83 ? 1.040 -14.565 -1.131 1.00 89.56 83 TYR A O 1
ATOM 655 N N . ARG A 1 84 ? 1.674 -14.494 -3.281 1.00 90.31 84 ARG A N 1
ATOM 656 C CA . ARG A 1 84 ? 0.373 -14.888 -3.857 1.00 90.31 84 ARG A CA 1
ATOM 657 C C . ARG A 1 84 ? -0.251 -16.126 -3.206 1.00 90.31 84 ARG A C 1
ATOM 659 O O . ARG A 1 84 ? -1.463 -16.206 -3.072 1.00 90.31 84 ARG A O 1
ATOM 666 N N . ASP A 1 85 ? 0.581 -17.072 -2.772 1.00 89.06 85 ASP A N 1
ATOM 667 C CA . ASP A 1 85 ? 0.127 -18.330 -2.178 1.00 89.06 85 ASP A CA 1
ATOM 668 C C . ASP A 1 85 ? -0.439 -18.129 -0.751 1.00 89.06 85 ASP A C 1
ATOM 670 O O . ASP A 1 85 ? -1.007 -19.060 -0.189 1.00 89.06 85 ASP A O 1
ATOM 674 N N . LEU A 1 86 ? -0.290 -16.934 -0.150 1.00 88.94 86 LEU A N 1
ATOM 675 C CA . LEU A 1 86 ? -0.954 -16.560 1.109 1.00 88.94 86 LEU A CA 1
ATOM 676 C C . LEU A 1 86 ? -2.422 -16.191 0.890 1.00 88.94 86 LEU A C 1
ATOM 678 O O . LEU A 1 86 ? -3.201 -16.205 1.840 1.00 88.94 86 LEU A O 1
ATOM 682 N N . PHE A 1 87 ? -2.800 -15.843 -0.339 1.00 88.56 87 PHE A N 1
ATOM 683 C CA . PHE A 1 87 ? -4.158 -15.445 -0.655 1.00 88.56 87 PHE A CA 1
ATOM 684 C C . PHE A 1 87 ? -4.964 -16.671 -1.092 1.00 88.56 87 PHE A C 1
ATOM 686 O O . PHE A 1 87 ? -4.691 -17.292 -2.122 1.00 88.56 87 PHE A O 1
ATOM 693 N N . THR A 1 88 ? -5.953 -17.040 -0.278 1.00 87.19 88 THR A N 1
ATOM 694 C CA . THR A 1 88 ? -6.770 -18.247 -0.478 1.00 87.19 88 THR A CA 1
ATOM 695 C C . THR A 1 88 ? -8.075 -17.982 -1.225 1.00 87.19 88 THR A C 1
ATOM 697 O O . THR A 1 88 ? -8.549 -18.875 -1.919 1.00 87.19 88 THR A O 1
ATOM 700 N N . ALA A 1 89 ? -8.642 -16.777 -1.105 1.00 90.62 89 ALA A N 1
ATOM 701 C CA . ALA A 1 89 ? -9.919 -16.412 -1.723 1.00 90.62 89 ALA A CA 1
ATOM 702 C C . ALA A 1 89 ? -9.769 -15.853 -3.148 1.00 90.62 89 ALA A C 1
ATOM 704 O O . ALA A 1 89 ? -10.549 -16.191 -4.030 1.00 90.62 89 ALA A O 1
ATOM 705 N N . ASP A 1 90 ? -8.760 -15.014 -3.373 1.00 92.81 90 ASP A N 1
ATOM 706 C CA . ASP A 1 90 ? -8.482 -14.369 -4.655 1.00 92.81 90 ASP A CA 1
ATOM 707 C C . ASP A 1 90 ?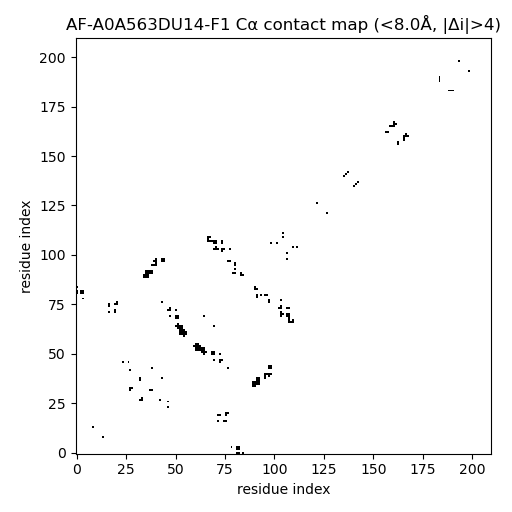 -6.982 -14.092 -4.748 1.00 92.81 90 ASP A C 1
ATOM 709 O O . ASP A 1 90 ? -6.380 -13.665 -3.766 1.00 92.81 90 ASP A O 1
ATOM 713 N N . ARG A 1 91 ? -6.351 -14.368 -5.890 1.00 93.75 91 ARG A N 1
ATOM 714 C CA . ARG A 1 91 ? -4.891 -14.284 -6.034 1.00 93.75 91 ARG A CA 1
ATOM 715 C C . ARG A 1 91 ? -4.491 -13.920 -7.452 1.00 93.75 91 ARG A C 1
ATOM 717 O O . ARG A 1 91 ? -5.149 -14.305 -8.413 1.00 93.75 91 ARG A O 1
ATOM 724 N N . VAL A 1 92 ? -3.343 -13.261 -7.575 1.00 94.75 92 VAL A N 1
ATOM 725 C CA . VAL A 1 92 ? -2.731 -13.010 -8.882 1.00 94.75 92 VAL A CA 1
ATOM 726 C C . VAL A 1 92 ? -2.389 -14.308 -9.601 1.00 94.75 92 VAL A C 1
ATOM 728 O O . VAL A 1 92 ? -2.033 -15.317 -8.977 1.00 94.75 92 VAL A O 1
ATOM 731 N N . ARG A 1 93 ? -2.462 -14.271 -10.933 1.00 93.88 93 ARG A N 1
ATOM 732 C CA . ARG A 1 93 ? -2.161 -15.431 -11.771 1.00 93.88 93 ARG A CA 1
ATOM 733 C C . ARG A 1 93 ? -0.730 -15.921 -11.571 1.00 93.88 93 ARG A C 1
ATOM 735 O O . ARG A 1 93 ? 0.194 -15.162 -11.273 1.00 93.88 93 ARG A O 1
ATOM 742 N N . ALA A 1 94 ? -0.540 -17.225 -11.756 1.00 90.94 94 ALA A N 1
ATOM 743 C CA . ALA A 1 94 ? 0.746 -17.866 -11.512 1.00 90.94 94 ALA A CA 1
ATOM 744 C C . ALA A 1 94 ? 1.839 -17.450 -12.516 1.00 90.94 94 ALA A C 1
ATOM 746 O O . ALA A 1 94 ? 3.027 -17.510 -12.180 1.00 90.94 94 ALA A O 1
ATOM 747 N N . ASP A 1 95 ? 1.426 -17.046 -13.714 1.00 91.75 95 ASP A N 1
ATOM 748 C CA . ASP A 1 95 ? 2.250 -16.606 -14.838 1.00 91.75 95 ASP A CA 1
ATOM 749 C C . ASP A 1 95 ? 2.521 -15.094 -14.844 1.00 91.75 95 ASP A C 1
ATOM 751 O O . ASP A 1 95 ? 3.394 -14.651 -15.587 1.00 91.75 95 ASP A O 1
ATOM 755 N N . LEU A 1 96 ? 1.844 -14.310 -13.992 1.00 93.38 96 LEU A N 1
ATOM 756 C CA . LEU A 1 96 ? 2.054 -12.866 -13.904 1.00 93.38 96 LEU A CA 1
ATOM 757 C C . LEU A 1 96 ? 3.517 -12.555 -13.564 1.00 93.38 96 LEU A C 1
ATOM 759 O O . LEU A 1 96 ? 4.022 -12.923 -12.495 1.00 93.38 96 LEU A O 1
ATOM 763 N N . ARG A 1 97 ? 4.193 -11.830 -14.463 1.00 92.00 97 ARG A N 1
ATOM 764 C CA . ARG A 1 97 ? 5.612 -11.498 -14.325 1.00 92.00 97 ARG A CA 1
ATOM 765 C C . ARG A 1 97 ? 5.874 -10.009 -14.589 1.00 92.00 97 ARG A C 1
ATOM 767 O O . ARG A 1 97 ? 6.426 -9.655 -15.628 1.00 92.00 97 ARG A O 1
ATOM 774 N N . PRO A 1 98 ? 5.561 -9.122 -13.621 1.00 92.19 98 PRO A N 1
ATOM 775 C CA . PRO A 1 98 ? 5.674 -7.677 -13.801 1.00 92.19 98 PRO A CA 1
ATOM 776 C C . PRO A 1 98 ? 7.076 -7.268 -14.270 1.00 92.19 98 PRO A C 1
ATOM 778 O O . PRO A 1 98 ? 8.080 -7.685 -13.681 1.00 92.19 98 PRO A O 1
ATOM 781 N N . TRP A 1 99 ? 7.141 -6.470 -15.341 1.00 92.75 99 TRP A N 1
ATOM 782 C CA . TRP A 1 99 ? 8.382 -5.989 -15.973 1.00 92.75 99 TRP A CA 1
ATOM 783 C C . TRP A 1 99 ? 9.410 -7.093 -16.254 1.00 92.75 99 TRP A C 1
ATOM 785 O O . TRP A 1 99 ? 10.610 -6.905 -16.035 1.00 92.75 99 TRP A O 1
ATOM 795 N N . GLY A 1 100 ? 8.955 -8.281 -16.660 1.00 86.62 100 GLY A N 1
ATOM 796 C CA . GLY A 1 100 ? 9.849 -9.400 -16.949 1.00 86.62 100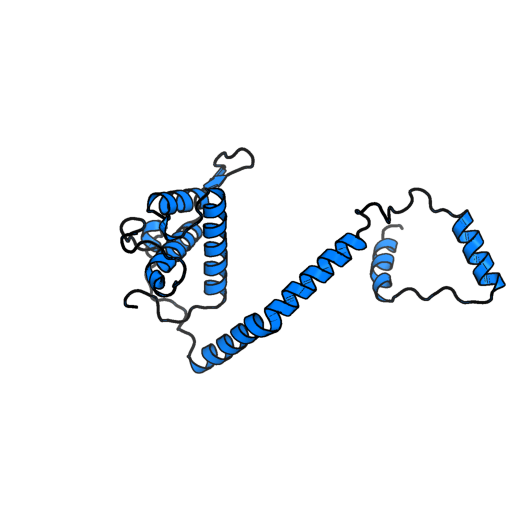 GLY A CA 1
ATOM 797 C C . GLY A 1 100 ? 10.681 -9.847 -15.740 1.00 86.62 100 GLY A C 1
ATOM 798 O O . GLY A 1 100 ? 11.772 -10.396 -15.907 1.00 86.62 100 GLY A O 1
ATOM 799 N N . GLY A 1 101 ? 10.197 -9.613 -14.515 1.00 83.88 101 GLY A N 1
ATOM 800 C CA . GLY A 1 101 ? 10.888 -9.988 -13.280 1.00 83.88 101 GLY A CA 1
ATOM 801 C C . GLY A 1 101 ? 12.098 -9.113 -12.944 1.00 83.88 101 GLY A C 1
ATOM 802 O O . GLY A 1 101 ? 12.974 -9.553 -12.196 1.00 83.88 101 GLY A O 1
ATOM 803 N N . ALA A 1 102 ? 12.166 -7.898 -13.493 1.00 86.69 102 ALA A N 1
ATOM 804 C CA . ALA A 1 102 ? 13.172 -6.914 -13.118 1.00 86.69 102 ALA A CA 1
ATOM 805 C C . ALA A 1 102 ? 13.112 -6.588 -11.614 1.00 86.69 102 ALA A C 1
ATOM 807 O O . ALA A 1 102 ? 12.060 -6.643 -10.975 1.00 86.69 102 ALA A O 1
ATOM 808 N N . THR A 1 103 ? 14.255 -6.232 -11.025 1.00 84.94 103 THR A N 1
ATOM 809 C CA . THR A 1 103 ? 14.308 -5.871 -9.602 1.00 84.94 103 THR A CA 1
ATOM 810 C C . THR A 1 103 ? 13.687 -4.490 -9.357 1.00 84.94 103 THR A C 1
ATOM 812 O O . THR A 1 103 ? 13.774 -3.620 -10.228 1.00 84.94 103 THR A O 1
ATOM 815 N N . PRO A 1 104 ? 13.145 -4.215 -8.151 1.00 84.50 104 PRO A N 1
ATOM 816 C CA . PRO A 1 104 ? 12.583 -2.903 -7.825 1.00 84.50 104 PRO A CA 1
ATOM 817 C C . PRO A 1 104 ? 13.543 -1.733 -8.073 1.00 84.50 104 PRO A C 1
ATOM 819 O O . PRO A 1 104 ? 13.111 -0.669 -8.500 1.00 84.50 104 PRO A O 1
ATOM 822 N N . THR A 1 105 ? 14.848 -1.920 -7.839 1.00 84.12 105 THR A N 1
ATOM 823 C CA . THR A 1 105 ? 15.885 -0.911 -8.127 1.00 84.12 105 THR A CA 1
ATOM 824 C C . THR A 1 105 ? 16.019 -0.615 -9.613 1.00 84.12 105 THR A C 1
ATOM 826 O O . THR A 1 105 ? 16.172 0.543 -9.986 1.00 84.12 105 THR A O 1
ATOM 829 N N . ALA A 1 106 ? 15.981 -1.659 -10.450 1.00 85.44 106 ALA A N 1
ATOM 830 C CA . ALA A 1 106 ? 16.110 -1.517 -11.895 1.00 85.44 106 ALA A CA 1
ATOM 831 C C . ALA A 1 106 ? 14.883 -0.800 -12.470 1.00 85.44 106 ALA A C 1
ATOM 833 O O . ALA A 1 106 ? 15.029 0.156 -13.223 1.00 85.44 106 ALA A O 1
ATOM 834 N N . ILE A 1 107 ? 13.684 -1.190 -12.026 1.00 86.56 107 ILE A N 1
ATOM 835 C CA . ILE A 1 107 ? 12.416 -0.553 -12.420 1.00 86.56 107 ILE A CA 1
ATOM 836 C C . ILE A 1 107 ? 12.366 0.915 -11.969 1.00 86.56 107 ILE A C 1
ATOM 838 O O . ILE A 1 107 ? 11.838 1.779 -12.665 1.00 86.56 107 ILE A O 1
ATOM 842 N N . ALA A 1 108 ? 12.930 1.215 -10.799 1.00 86.75 108 ALA A N 1
ATOM 843 C CA . ALA A 1 108 ? 12.994 2.570 -10.269 1.00 86.75 108 ALA A CA 1
ATOM 844 C C . ALA A 1 108 ? 14.058 3.457 -10.932 1.00 86.75 108 ALA A C 1
ATOM 846 O O . ALA A 1 108 ? 14.124 4.642 -10.588 1.00 86.75 108 ALA A O 1
ATOM 847 N N . GLU A 1 109 ? 14.874 2.910 -11.842 1.00 86.56 109 GLU A N 1
ATOM 848 C CA . GLU A 1 109 ? 16.033 3.579 -12.446 1.00 86.56 109 GLU A CA 1
ATOM 849 C C . GLU A 1 109 ? 16.947 4.199 -11.359 1.00 86.56 109 GLU A C 1
ATOM 851 O O . GLU A 1 109 ? 17.472 5.301 -11.511 1.00 86.56 109 GLU A O 1
ATOM 856 N N . GLU A 1 110 ? 17.077 3.531 -10.203 1.00 81.38 110 GLU A N 1
ATOM 857 C CA . GLU A 1 110 ? 17.901 4.022 -9.094 1.00 81.38 110 GLU A CA 1
ATOM 858 C C . GLU A 1 110 ? 19.389 3.777 -9.388 1.00 81.38 110 GLU A C 1
ATOM 860 O O . GLU A 1 110 ? 19.761 2.654 -9.750 1.00 81.38 110 GLU A O 1
ATOM 865 N N . PRO A 1 111 ? 20.272 4.772 -9.167 1.00 70.94 111 PRO A N 1
ATOM 866 C CA . PRO A 1 111 ? 21.707 4.535 -9.201 1.00 70.94 111 PRO A CA 1
ATOM 867 C C . PRO A 1 111 ? 22.060 3.428 -8.205 1.00 70.94 111 PRO A C 1
ATOM 869 O O . PRO A 1 111 ? 21.598 3.452 -7.058 1.00 70.94 111 PRO A O 1
ATOM 872 N N . ARG A 1 112 ? 22.892 2.463 -8.614 1.00 63.47 112 ARG A N 1
ATOM 873 C CA . ARG A 1 112 ? 23.404 1.431 -7.701 1.00 63.47 112 ARG A CA 1
ATOM 874 C C . ARG A 1 112 ? 24.107 2.117 -6.529 1.00 63.47 112 ARG A C 1
ATOM 876 O O . ARG A 1 112 ? 25.206 2.642 -6.680 1.00 63.47 112 ARG A O 1
ATOM 883 N N . ARG A 1 113 ? 23.496 2.092 -5.343 1.00 61.84 113 ARG A N 1
ATOM 884 C CA . ARG A 1 113 ? 24.200 2.451 -4.110 1.00 61.84 113 ARG A CA 1
ATOM 885 C C . ARG A 1 113 ? 25.145 1.310 -3.754 1.00 61.84 113 ARG A C 1
ATOM 887 O O . ARG A 1 113 ? 24.698 0.203 -3.469 1.00 61.84 113 ARG A O 1
ATOM 894 N N . ALA A 1 114 ? 26.444 1.585 -3.794 1.00 52.84 114 ALA A N 1
ATOM 895 C CA . ALA A 1 114 ? 27.458 0.682 -3.276 1.00 52.84 114 ALA A CA 1
ATOM 896 C C . ALA A 1 114 ? 27.405 0.702 -1.740 1.00 52.84 114 ALA A C 1
ATOM 898 O O . ALA A 1 114 ? 27.582 1.752 -1.123 1.00 52.84 114 ALA A O 1
ATOM 899 N N . GLY A 1 115 ? 27.134 -0.450 -1.131 1.00 59.69 115 GLY A N 1
ATOM 900 C CA . GLY A 1 115 ? 27.297 -0.654 0.306 1.00 59.69 115 GLY A CA 1
ATOM 901 C C . GLY A 1 115 ? 26.213 -1.538 0.930 1.00 59.69 115 GLY A C 1
ATOM 902 O O . GLY A 1 115 ? 25.057 -1.486 0.504 1.00 59.69 115 GLY A O 1
ATOM 903 N N . PRO A 1 116 ? 26.566 -2.350 1.941 1.00 59.56 116 PRO A N 1
ATOM 904 C CA . PRO A 1 116 ? 25.590 -3.101 2.718 1.00 59.56 116 PRO A CA 1
ATOM 905 C C . PRO A 1 116 ? 24.623 -2.155 3.440 1.00 59.56 116 PRO A C 1
ATOM 907 O O . PRO A 1 116 ? 24.916 -0.978 3.672 1.00 59.56 116 PRO A O 1
ATOM 910 N N . ASN A 1 117 ? 23.454 -2.684 3.801 1.00 61.88 117 ASN A N 1
ATOM 911 C CA . ASN A 1 117 ? 22.471 -1.949 4.586 1.00 61.88 117 ASN A CA 1
ATOM 912 C C . ASN A 1 117 ? 23.132 -1.483 5.894 1.00 61.88 117 ASN A C 1
ATOM 914 O O . ASN A 1 117 ? 23.629 -2.307 6.658 1.00 61.88 117 ASN A O 1
ATOM 918 N N . LYS A 1 118 ? 23.173 -0.167 6.136 1.00 64.25 118 LYS A N 1
ATOM 919 C CA . LYS A 1 118 ? 23.890 0.404 7.292 1.00 64.25 118 LYS A CA 1
ATOM 920 C C . LYS A 1 118 ? 23.230 0.067 8.631 1.00 64.25 118 LYS A C 1
ATOM 922 O O . LYS A 1 118 ? 23.884 0.140 9.664 1.00 64.25 118 LYS A O 1
ATOM 927 N N . THR A 1 119 ? 21.945 -0.276 8.615 1.00 68.31 119 THR A N 1
ATOM 928 C CA . THR A 1 119 ? 21.175 -0.610 9.814 1.00 68.31 119 THR A CA 1
ATOM 929 C C . THR A 1 119 ? 21.131 -2.131 9.981 1.00 68.31 119 THR A C 1
ATOM 931 O O . THR A 1 119 ? 20.613 -2.810 9.088 1.00 68.31 119 THR A O 1
ATOM 934 N N . PRO A 1 120 ? 21.664 -2.683 11.086 1.00 69.44 120 PRO A N 1
ATOM 935 C CA . PRO A 1 120 ? 21.574 -4.110 11.360 1.00 69.44 120 PRO A CA 1
ATOM 936 C C . PRO A 1 120 ? 20.111 -4.529 11.603 1.00 69.44 120 PRO A C 1
ATOM 938 O O . PRO A 1 120 ? 19.315 -3.717 12.085 1.00 69.44 120 PRO A O 1
ATOM 941 N N . PRO A 1 121 ? 19.732 -5.779 11.281 1.00 73.75 121 PRO A N 1
ATOM 942 C CA . PRO A 1 121 ? 18.404 -6.299 11.592 1.00 73.75 121 PRO A CA 1
ATOM 943 C C . PRO A 1 121 ? 18.116 -6.224 13.095 1.00 73.75 121 PRO A C 1
ATOM 945 O O . PRO A 1 121 ? 18.986 -6.524 13.913 1.00 73.75 121 PRO A O 1
ATOM 948 N N . VAL A 1 122 ? 16.885 -5.862 13.460 1.00 79.69 122 VAL A N 1
ATOM 949 C CA . VAL A 1 122 ? 16.440 -5.882 14.861 1.00 79.69 122 VAL A CA 1
ATOM 950 C C . VAL A 1 122 ? 16.432 -7.328 15.365 1.00 79.69 122 VAL A C 1
ATOM 952 O O . VAL A 1 122 ? 15.975 -8.233 14.664 1.00 79.69 122 VAL A O 1
ATOM 955 N N . SER A 1 123 ? 16.936 -7.552 16.579 1.00 83.56 123 SER A N 1
ATOM 956 C CA . SER A 1 123 ? 16.960 -8.874 17.202 1.00 83.56 123 SER A CA 1
ATOM 957 C C . SER A 1 123 ? 15.544 -9.407 17.449 1.00 83.56 123 SER A C 1
ATOM 959 O O . SER A 1 123 ? 14.624 -8.662 17.796 1.00 83.56 123 SER A O 1
ATOM 961 N N . GLY A 1 124 ? 15.366 -10.726 17.321 1.00 78.31 124 GLY A N 1
ATOM 962 C CA . GLY A 1 124 ? 14.062 -11.373 17.509 1.00 78.31 124 GLY A CA 1
ATOM 963 C C . GLY A 1 124 ? 13.439 -11.108 18.884 1.00 78.31 124 GLY A C 1
ATOM 964 O O . GLY A 1 124 ? 12.241 -10.866 18.967 1.00 78.31 124 GLY A O 1
ATOM 965 N N . HIS A 1 125 ? 14.250 -11.051 19.945 1.00 84.50 125 HIS A N 1
ATOM 966 C CA . HIS A 1 125 ? 13.771 -10.798 21.309 1.00 84.50 125 HIS A CA 1
ATOM 967 C C . HIS A 1 125 ? 13.239 -9.371 21.530 1.00 84.50 125 HIS A C 1
ATOM 969 O O . HIS A 1 125 ? 12.455 -9.164 22.448 1.00 84.50 125 HIS A O 1
ATOM 975 N N . VAL A 1 126 ? 13.635 -8.394 20.703 1.00 86.06 126 VAL A N 1
ATOM 976 C CA . VAL A 1 126 ? 13.045 -7.041 20.714 1.00 86.06 126 VAL A CA 1
ATOM 977 C C . VAL A 1 126 ? 11.839 -6.988 19.787 1.00 86.06 126 VAL A C 1
ATOM 979 O O . VAL A 1 126 ? 10.787 -6.457 20.135 1.00 86.06 126 VAL A O 1
ATOM 982 N N . LEU A 1 127 ? 11.982 -7.557 18.593 1.00 83.31 127 LEU A N 1
ATOM 983 C CA . LEU A 1 127 ? 10.958 -7.485 17.567 1.00 83.31 127 LEU A CA 1
ATOM 984 C C . LEU A 1 127 ? 9.681 -8.239 17.951 1.00 83.31 127 LEU A C 1
ATOM 986 O O . LEU A 1 127 ? 8.588 -7.758 17.675 1.00 83.31 127 LEU A O 1
ATOM 990 N N . GLN A 1 128 ? 9.800 -9.423 18.544 1.00 83.94 128 GLN A N 1
ATOM 991 C CA . GLN A 1 128 ? 8.653 -10.285 18.804 1.00 83.94 128 GLN A CA 1
ATOM 992 C C . GLN A 1 128 ? 7.654 -9.651 19.792 1.00 83.94 128 GLN A C 1
ATOM 994 O O . GLN A 1 128 ? 6.471 -9.603 19.452 1.00 83.94 128 GLN A O 1
ATOM 999 N N . PRO A 1 129 ? 8.078 -9.056 20.927 1.00 91.19 129 PRO A N 1
ATOM 1000 C CA . PRO A 1 129 ? 7.187 -8.250 21.764 1.00 91.19 129 PRO A CA 1
ATOM 1001 C C . PRO A 1 129 ? 6.576 -7.050 21.032 1.00 91.19 129 PRO A C 1
ATOM 1003 O O . PRO A 1 129 ? 5.396 -6.764 21.211 1.00 91.19 129 PRO A O 1
ATOM 1006 N N . MET A 1 130 ? 7.344 -6.360 20.178 1.00 87.12 130 MET A N 1
ATOM 1007 C CA . MET A 1 130 ? 6.819 -5.233 19.395 1.00 87.12 130 MET A CA 1
ATOM 1008 C C . MET A 1 130 ? 5.727 -5.669 18.415 1.00 87.12 130 MET A C 1
ATOM 1010 O O . MET A 1 130 ? 4.727 -4.970 18.264 1.00 87.12 130 MET A O 1
ATOM 1014 N N . LEU A 1 131 ? 5.906 -6.814 17.753 1.00 86.88 131 LEU A N 1
ATOM 1015 C CA . LEU A 1 131 ? 4.907 -7.380 16.850 1.00 86.88 131 LEU A CA 1
ATOM 1016 C C . LEU A 1 131 ? 3.665 -7.839 17.611 1.00 86.88 131 LEU A C 1
ATOM 1018 O O . LEU A 1 131 ? 2.566 -7.547 17.161 1.00 86.88 131 LEU A O 1
ATOM 1022 N N . ALA A 1 132 ? 3.824 -8.478 18.772 1.00 89.38 132 ALA A N 1
ATOM 1023 C CA . ALA A 1 132 ? 2.697 -8.859 19.623 1.00 89.38 132 ALA A CA 1
ATOM 1024 C C . ALA A 1 132 ? 1.904 -7.634 20.109 1.00 89.38 132 ALA A C 1
ATOM 1026 O O . ALA A 1 132 ? 0.677 -7.636 20.083 1.00 89.38 132 ALA A O 1
ATOM 1027 N N . ALA A 1 133 ? 2.591 -6.554 20.494 1.00 87.81 133 ALA A N 1
ATOM 1028 C CA . ALA A 1 133 ? 1.941 -5.301 20.862 1.00 87.81 133 ALA A CA 1
ATOM 1029 C C . ALA A 1 133 ? 1.208 -4.668 19.669 1.00 87.81 133 ALA A C 1
ATOM 1031 O O . ALA A 1 133 ? 0.067 -4.240 19.810 1.00 87.81 133 ALA A O 1
ATOM 1032 N N . ALA A 1 134 ? 1.832 -4.632 18.487 1.00 88.81 134 ALA A N 1
ATOM 1033 C CA . ALA A 1 134 ? 1.189 -4.130 17.275 1.00 88.81 134 ALA A CA 1
ATOM 1034 C C . ALA A 1 134 ? -0.048 -4.962 16.895 1.00 88.81 134 ALA A C 1
ATOM 1036 O O . ALA A 1 134 ? -1.081 -4.389 16.558 1.00 88.81 134 ALA A O 1
ATOM 1037 N N . ASP A 1 135 ? 0.041 -6.289 16.999 1.00 90.50 135 ASP A N 1
ATOM 1038 C CA . ASP A 1 135 ? -1.076 -7.201 16.765 1.00 90.50 135 ASP A CA 1
ATOM 1039 C C . ASP A 1 135 ? -2.220 -6.938 17.748 1.00 90.50 135 ASP A C 1
ATOM 1041 O O . ASP A 1 135 ? -3.351 -6.744 17.318 1.00 90.50 135 ASP A O 1
ATOM 1045 N N . TYR A 1 136 ? -1.932 -6.795 19.045 1.00 91.25 136 TYR A N 1
ATOM 1046 C CA . TYR A 1 136 ? -2.934 -6.437 20.052 1.00 91.25 136 TYR A CA 1
ATOM 1047 C C . TYR A 1 136 ? -3.608 -5.087 19.758 1.00 91.25 136 TYR A C 1
ATOM 1049 O O . TYR A 1 136 ? -4.833 -4.972 19.798 1.00 91.25 136 TYR A O 1
ATOM 1057 N N . LEU A 1 137 ? -2.824 -4.057 19.417 1.00 90.62 137 LEU A N 1
ATOM 1058 C CA . LEU A 1 137 ? -3.363 -2.743 19.053 1.00 90.62 137 LEU A CA 1
ATOM 1059 C C . LEU A 1 137 ? -4.323 -2.838 17.859 1.00 90.62 137 LEU A C 1
ATOM 1061 O O . LEU A 1 137 ? -5.339 -2.152 17.844 1.00 90.62 137 LEU A O 1
ATOM 1065 N N . VAL A 1 138 ? -4.020 -3.672 16.863 1.00 91.81 138 VAL A N 1
ATOM 1066 C CA . VAL A 1 138 ? -4.836 -3.800 15.647 1.00 91.81 138 VAL A CA 1
ATOM 1067 C C . VAL A 1 138 ? -6.050 -4.701 15.864 1.00 91.81 138 VAL A C 1
ATOM 1069 O O . VAL A 1 138 ? -7.146 -4.348 15.438 1.00 91.81 138 VAL A O 1
ATOM 1072 N N . THR A 1 139 ? -5.872 -5.847 16.516 1.00 91.25 139 THR A N 1
ATOM 1073 C CA . THR A 1 139 ? -6.910 -6.879 16.655 1.00 91.25 139 THR A CA 1
ATOM 1074 C C . THR A 1 139 ? -7.885 -6.581 17.787 1.00 91.25 139 THR A C 1
ATOM 1076 O O . THR A 1 139 ? -9.078 -6.839 17.640 1.00 91.25 139 THR A O 1
ATOM 1079 N N . VAL A 1 140 ? -7.403 -6.001 18.890 1.00 91.94 140 VAL A N 1
ATOM 1080 C CA . VAL A 1 140 ? -8.218 -5.719 20.080 1.00 91.94 140 VAL A CA 1
ATOM 1081 C C . VAL A 1 140 ? -8.685 -4.268 20.092 1.00 91.94 140 VAL A C 1
ATOM 1083 O O . VAL A 1 140 ? -9.881 -4.008 20.197 1.00 91.94 140 VAL A O 1
ATOM 1086 N N . LEU A 1 141 ? -7.763 -3.310 19.951 1.00 89.25 141 LEU A N 1
ATOM 1087 C CA . LEU A 1 141 ? -8.103 -1.884 20.076 1.00 89.25 141 LEU A CA 1
ATOM 1088 C C . LEU A 1 141 ? -8.545 -1.242 18.753 1.00 89.25 141 LEU A C 1
ATOM 1090 O O . LEU A 1 141 ? -9.287 -0.261 18.761 1.00 89.25 141 LEU A O 1
ATOM 1094 N N . GLY A 1 142 ? -8.123 -1.792 17.614 1.00 90.06 142 GLY A N 1
ATOM 1095 C CA . GLY A 1 142 ? -8.425 -1.270 16.281 1.00 90.06 142 GLY A CA 1
ATOM 1096 C C . GLY A 1 142 ? -9.925 -1.111 16.008 1.00 90.06 142 GLY A C 1
ATOM 1097 O O . GLY A 1 142 ? -10.339 -0.006 15.647 1.00 90.06 142 GLY A O 1
ATOM 1098 N N . PRO A 1 143 ? -10.762 -2.147 16.221 1.00 94.19 143 PRO A N 1
ATOM 1099 C CA . PRO A 1 143 ? -12.206 -2.044 16.013 1.00 94.19 143 PRO A CA 1
ATOM 1100 C C . PRO A 1 143 ? -12.851 -0.942 16.864 1.00 94.19 143 PRO A C 1
ATOM 1102 O O . PRO A 1 143 ? -13.639 -0.146 16.355 1.00 94.19 143 PRO A O 1
ATOM 1105 N N . GLN A 1 144 ? -12.448 -0.839 18.133 1.00 90.12 144 GLN A N 1
ATOM 1106 C CA . GLN A 1 144 ? -12.959 0.163 19.072 1.00 90.12 144 GLN A CA 1
ATOM 1107 C C . GLN A 1 144 ? -12.557 1.584 18.658 1.00 90.12 144 GLN A C 1
ATOM 1109 O O . GLN A 1 144 ? -13.361 2.512 18.727 1.00 90.12 144 GLN A O 1
ATOM 1114 N N . ALA A 1 145 ? -11.322 1.765 18.181 1.00 88.38 145 ALA A N 1
ATOM 1115 C CA . ALA A 1 145 ? -10.846 3.050 17.681 1.00 88.38 145 ALA A CA 1
ATOM 1116 C C . ALA A 1 145 ? -11.605 3.495 16.418 1.00 88.38 145 ALA A C 1
ATOM 1118 O O . ALA A 1 145 ? -11.928 4.676 16.280 1.00 88.38 145 ALA A O 1
ATOM 1119 N N . VAL A 1 146 ? -11.920 2.563 15.511 1.00 91.81 146 VAL A N 1
ATOM 1120 C CA . VAL A 1 146 ? -12.730 2.841 14.312 1.00 91.81 146 VAL A CA 1
ATOM 1121 C C . VAL A 1 146 ? -14.159 3.221 14.694 1.00 91.81 146 VAL A C 1
ATOM 1123 O O . VAL A 1 146 ? -14.686 4.204 14.169 1.00 91.81 146 VAL A O 1
ATOM 1126 N N . GLU A 1 147 ? -14.771 2.489 15.625 1.00 91.75 147 GLU A N 1
ATOM 1127 C CA . GLU A 1 147 ? -16.107 2.801 16.131 1.00 91.75 147 GLU A CA 1
ATOM 1128 C C . GLU A 1 147 ? -16.145 4.199 16.761 1.00 91.75 147 GLU A C 1
ATOM 1130 O O . GLU A 1 147 ? -16.972 5.030 16.380 1.00 91.75 147 GLU A O 1
ATOM 1135 N N . LEU A 1 148 ? -15.195 4.499 17.653 1.00 90.81 148 LEU A N 1
ATOM 1136 C CA . LEU A 1 148 ? -15.080 5.805 18.296 1.00 90.81 148 LEU A CA 1
ATOM 1137 C C . LEU A 1 148 ? -14.877 6.927 17.270 1.00 90.81 148 LEU A C 1
ATOM 1139 O O . LEU A 1 148 ? -15.523 7.969 17.361 1.00 90.81 148 LEU A O 1
ATOM 1143 N N . ALA A 1 149 ? -14.025 6.725 16.263 1.00 87.19 149 ALA A N 1
ATOM 1144 C CA . ALA A 1 149 ? -13.840 7.699 15.189 1.00 87.19 149 ALA A CA 1
ATOM 1145 C C . ALA A 1 149 ? -15.145 7.945 14.407 1.00 87.19 149 ALA A C 1
ATOM 1147 O O . ALA A 1 149 ? -15.442 9.084 14.035 1.00 87.19 149 ALA A O 1
ATOM 1148 N N . GLY A 1 150 ? -15.952 6.900 14.199 1.00 90.00 150 GLY A N 1
ATOM 1149 C CA . GLY A 1 150 ? -17.298 7.006 13.638 1.00 90.00 150 GLY A CA 1
ATOM 1150 C C . GLY A 1 150 ? -18.235 7.834 14.520 1.00 90.00 150 GLY A C 1
ATOM 1151 O O . GLY A 1 150 ? -18.877 8.762 14.025 1.00 90.00 150 GLY A O 1
ATOM 1152 N N . GLN A 1 151 ? -18.261 7.558 15.826 1.00 86.81 151 GLN A N 1
ATOM 1153 C CA . GLN A 1 151 ? -19.067 8.298 16.802 1.00 86.81 151 GLN A CA 1
ATOM 1154 C C . GLN A 1 151 ? -18.673 9.779 16.867 1.00 86.81 151 GLN A C 1
ATOM 1156 O O . GLN A 1 151 ? -19.551 10.638 16.859 1.00 86.81 151 GLN A O 1
ATOM 1161 N N . VAL A 1 152 ? -17.372 10.091 16.867 1.00 83.69 152 VAL A N 1
ATOM 1162 C CA . VAL A 1 152 ? -16.862 11.472 16.842 1.00 83.69 152 VAL A CA 1
ATOM 1163 C C . VAL A 1 152 ? -17.285 12.177 15.560 1.00 83.69 152 VAL A C 1
ATOM 1165 O O . VAL A 1 152 ? -17.822 13.276 15.624 1.00 83.69 152 VAL A O 1
ATOM 1168 N N . LYS A 1 153 ? -17.122 11.540 14.396 1.00 80.06 153 LYS A N 1
ATOM 1169 C CA . LYS A 1 153 ? -17.535 12.121 13.111 1.00 80.06 153 LYS A CA 1
ATOM 1170 C C . LYS A 1 153 ? -19.040 12.381 13.055 1.00 80.06 153 LYS A C 1
ATOM 1172 O O . LYS A 1 153 ? -19.479 13.369 12.469 1.00 80.06 153 LYS A O 1
ATOM 1177 N N . GLU A 1 154 ? -19.832 11.494 13.643 1.00 80.56 154 GLU A N 1
ATOM 1178 C CA . GLU A 1 154 ? -21.281 11.629 13.691 1.00 80.56 154 GLU A CA 1
ATOM 1179 C C . GLU A 1 154 ? -21.731 12.695 14.702 1.00 80.56 154 GLU A C 1
ATOM 1181 O O . GLU A 1 154 ? -22.635 13.478 14.414 1.00 80.56 154 GLU A O 1
ATOM 1186 N N . ALA A 1 155 ? -21.063 12.797 15.852 1.00 76.31 155 ALA A N 1
ATOM 1187 C CA . ALA A 1 155 ? -21.249 13.903 16.785 1.00 76.31 155 ALA A CA 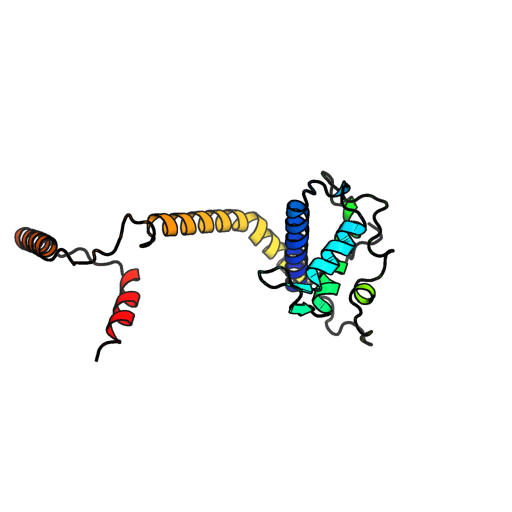1
ATOM 1188 C C . ALA A 1 155 ? -20.864 15.238 16.131 1.00 76.31 155 ALA A C 1
ATOM 1190 O O . ALA A 1 155 ? -21.640 16.188 16.182 1.00 76.31 155 ALA A O 1
ATOM 1191 N N . ASP A 1 156 ? -19.738 15.297 15.424 1.00 73.00 156 ASP A N 1
ATOM 1192 C CA . ASP A 1 156 ? -19.337 16.483 14.672 1.00 73.00 156 ASP A CA 1
ATOM 1193 C C . ASP A 1 156 ? -20.378 16.849 13.616 1.00 73.00 156 ASP A C 1
ATOM 1195 O O . ASP A 1 156 ? -20.694 18.021 13.484 1.00 73.00 156 ASP A O 1
ATOM 1199 N N . ARG A 1 157 ? -20.975 15.892 12.895 1.00 71.94 157 ARG A N 1
ATOM 1200 C CA . ARG A 1 157 ? -22.071 16.172 11.945 1.00 71.94 157 ARG A CA 1
ATOM 1201 C C . ARG A 1 157 ? -23.315 16.732 12.631 1.00 71.94 157 ARG A C 1
ATOM 1203 O O . ARG A 1 157 ? -23.869 17.728 12.159 1.00 71.94 157 ARG A O 1
ATOM 1210 N N . ARG A 1 158 ? -23.736 16.115 13.738 1.00 66.88 158 ARG A N 1
ATOM 1211 C CA . ARG A 1 158 ? -24.919 16.525 14.511 1.00 66.88 158 ARG A CA 1
ATOM 1212 C C . ARG A 1 158 ? -24.756 17.899 15.158 1.00 66.88 158 ARG A C 1
ATOM 1214 O O . ARG A 1 158 ? -25.715 18.657 15.217 1.00 66.88 158 ARG A O 1
ATOM 1221 N N . TRP A 1 159 ? -23.549 18.230 15.606 1.00 59.06 159 TRP A N 1
ATOM 1222 C CA . TRP A 1 159 ? -23.258 19.450 16.364 1.00 59.06 159 TRP A CA 1
ATOM 1223 C C . TRP A 1 159 ? -22.467 20.490 15.555 1.00 59.06 159 TRP A C 1
ATOM 1225 O O . TRP A 1 159 ? -22.100 21.542 16.084 1.00 59.06 159 TRP A O 1
ATOM 1235 N N . SER A 1 160 ? -22.193 20.235 14.268 1.00 55.62 160 SER A N 1
ATOM 1236 C CA . SER A 1 160 ? -21.523 21.209 13.408 1.00 55.62 160 SER A CA 1
ATOM 1237 C C . SER A 1 160 ? -22.415 22.429 13.228 1.00 55.62 160 SER A C 1
ATOM 1239 O O . SER A 1 160 ? -23.524 22.339 12.719 1.00 55.62 160 SER A O 1
ATOM 1241 N N . LEU A 1 161 ? -21.872 23.614 13.484 1.00 52.47 161 LEU A N 1
ATOM 1242 C CA . LEU A 1 161 ? -22.505 24.893 13.137 1.00 52.47 161 LEU A CA 1
ATOM 1243 C C . LEU A 1 161 ? -22.801 25.039 11.623 1.00 52.47 161 LEU A C 1
ATOM 1245 O O . LEU A 1 161 ? -23.446 25.998 11.208 1.00 52.47 161 LEU A O 1
ATOM 1249 N N . ARG A 1 162 ? -22.324 24.106 10.779 1.00 50.62 162 ARG A N 1
ATOM 1250 C CA . ARG A 1 162 ? -22.574 24.066 9.329 1.00 50.62 162 ARG A CA 1
ATOM 1251 C C . ARG A 1 162 ? -23.779 23.218 8.909 1.00 50.62 162 ARG A C 1
ATOM 1253 O O . ARG A 1 162 ? -24.177 23.329 7.756 1.00 50.62 162 ARG A O 1
ATOM 1260 N N . SER A 1 163 ? -24.364 22.393 9.782 1.00 51.16 163 SER A N 1
ATOM 1261 C CA . SER A 1 163 ? -25.519 21.538 9.439 1.00 51.16 163 SER A CA 1
ATOM 1262 C C . SER A 1 163 ? -26.874 22.262 9.521 1.00 51.16 163 SER A C 1
ATOM 1264 O O . SER A 1 163 ? -27.924 21.631 9.471 1.00 51.16 163 SER A O 1
ATOM 1266 N N . GLY A 1 164 ? -26.878 23.598 9.604 1.00 51.22 164 GLY A N 1
ATOM 1267 C CA . GLY A 1 164 ? -28.075 24.437 9.463 1.00 51.22 164 GLY A CA 1
ATOM 1268 C C . GLY A 1 164 ? -29.029 24.443 10.664 1.00 51.22 164 GLY A C 1
ATOM 1269 O O . GLY A 1 164 ? -29.780 25.399 10.814 1.00 51.22 164 GLY A O 1
ATOM 1270 N N . GLN A 1 165 ? -28.964 23.447 11.555 1.00 49.78 165 GLN A N 1
ATOM 1271 C CA . GLN A 1 165 ? -29.794 23.391 12.769 1.00 49.78 165 GLN A CA 1
ATOM 1272 C C . GLN A 1 165 ? -29.315 24.335 13.885 1.00 49.78 165 GLN A C 1
ATOM 1274 O O . GLN A 1 165 ? -30.117 24.770 14.704 1.00 49.78 165 GLN A O 1
ATOM 1279 N N . PHE A 1 166 ? -28.036 24.720 13.877 1.00 49.69 166 PHE A N 1
ATOM 1280 C CA . PHE A 1 166 ? -27.460 25.715 14.788 1.00 49.69 166 PHE A CA 1
ATOM 1281 C C . PHE A 1 166 ? -26.712 26.789 13.994 1.00 49.69 166 PHE A C 1
ATOM 1283 O O . PHE A 1 166 ? -25.508 26.992 14.157 1.00 49.69 166 PHE A O 1
ATOM 1290 N N . ALA A 1 167 ? -27.410 27.467 13.082 1.00 49.53 167 ALA A N 1
ATOM 1291 C CA . ALA A 1 167 ? -26.888 28.705 12.522 1.00 49.53 167 ALA A CA 1
ATOM 1292 C C . ALA A 1 167 ? -26.774 29.731 13.660 1.00 49.53 167 ALA A C 1
ATOM 1294 O O . ALA A 1 167 ? -27.770 30.030 14.318 1.00 49.53 167 ALA A O 1
ATOM 1295 N N . ALA A 1 168 ? -25.572 30.262 13.904 1.00 51.97 168 ALA A N 1
ATOM 1296 C CA . ALA A 1 168 ? -25.411 31.405 14.796 1.00 51.97 168 ALA A CA 1
ATOM 1297 C C . ALA A 1 168 ? -26.339 32.523 14.281 1.00 51.97 168 ALA A C 1
ATOM 1299 O O . ALA A 1 168 ? -26.177 32.950 13.132 1.00 51.97 168 ALA A O 1
ATOM 1300 N N . PRO A 1 169 ? -27.354 32.946 15.053 1.00 53.41 169 PRO A N 1
ATOM 1301 C CA . PRO A 1 169 ? -28.338 33.884 14.545 1.00 53.41 169 PRO A CA 1
ATOM 1302 C C . PRO A 1 169 ? -27.634 35.207 14.217 1.00 53.41 169 PRO A C 1
ATOM 1304 O O . PRO A 1 169 ? -26.858 35.721 15.021 1.00 53.41 169 PRO A O 1
ATOM 1307 N N . LYS A 1 170 ? -27.877 35.747 13.011 1.00 56.00 170 LYS A N 1
ATOM 1308 C CA . LYS A 1 170 ? -27.256 37.005 12.540 1.00 56.00 170 LYS A CA 1
ATOM 1309 C C . LYS A 1 170 ? -27.568 38.194 13.454 1.00 56.00 170 LYS A C 1
ATOM 1311 O O . LYS A 1 170 ? -26.777 39.127 13.521 1.00 56.00 170 LYS A O 1
ATOM 1316 N N . LEU A 1 171 ? -28.700 38.146 14.154 1.00 57.78 171 LEU A N 1
ATOM 1317 C CA . LEU A 1 171 ? -29.006 39.018 15.277 1.00 57.78 171 LEU A CA 1
ATOM 1318 C C . LEU A 1 171 ? -29.141 38.160 16.526 1.00 57.78 171 LEU A C 1
ATOM 1320 O O . LEU A 1 171 ? -29.919 37.209 16.547 1.00 57.78 171 LEU A O 1
ATOM 1324 N N . LEU A 1 172 ? -28.405 38.512 17.576 1.00 59.72 172 LEU A N 1
ATOM 1325 C CA . LEU A 1 172 ? -28.639 37.938 18.894 1.00 59.72 172 LEU A CA 1
ATOM 1326 C C . LEU A 1 172 ? -30.068 38.319 19.320 1.00 59.72 172 LEU A C 1
ATOM 1328 O O . LEU A 1 172 ? -30.368 39.515 19.344 1.00 59.72 172 LEU A O 1
ATOM 1332 N N . PRO A 1 173 ? -30.954 37.358 19.644 1.00 65.56 173 PRO A N 1
ATOM 1333 C CA . PRO A 1 173 ? -32.321 37.646 20.070 1.00 65.56 173 PRO A CA 1
ATOM 1334 C C . PRO A 1 173 ? -32.317 38.199 21.503 1.00 65.56 173 PRO A C 1
ATOM 1336 O O . PRO A 1 173 ? -32.688 37.528 22.463 1.00 65.56 173 PRO A O 1
ATOM 1339 N N . SER A 1 174 ? -31.854 39.440 21.653 1.00 68.56 174 SER A N 1
ATOM 1340 C CA . SER A 1 174 ? -31.649 40.134 22.929 1.00 68.56 174 SER A CA 1
ATOM 1341 C C . SER A 1 174 ? -32.903 40.149 23.803 1.00 68.56 174 SER A C 1
ATOM 1343 O O . SER A 1 174 ? -32.796 39.950 25.008 1.00 68.56 174 SER A O 1
ATOM 1345 N N . GLY A 1 175 ? -34.089 40.286 23.203 1.00 72.00 175 GLY A N 1
ATOM 1346 C CA . GLY A 1 175 ? -35.365 40.213 23.921 1.00 72.00 175 GLY A CA 1
ATOM 1347 C C . GLY A 1 175 ? -35.644 38.837 24.537 1.00 72.00 175 GLY A C 1
ATOM 1348 O O . GLY A 1 175 ? -36.126 38.758 25.661 1.00 72.00 175 GLY A O 1
ATOM 1349 N N . GLN A 1 176 ? -35.283 37.748 23.852 1.00 72.75 176 GLN A N 1
ATOM 1350 C CA . GLN A 1 176 ? -35.454 36.390 24.387 1.00 72.75 176 GLN A CA 1
ATOM 1351 C C . GLN A 1 176 ? -34.457 36.108 25.513 1.00 72.75 176 GLN A C 1
ATOM 1353 O O . GLN A 1 176 ? -34.824 35.507 26.519 1.00 72.75 176 GLN A O 1
ATOM 1358 N N . PHE A 1 177 ? -33.221 36.601 25.387 1.00 77.12 177 PHE A N 1
ATOM 1359 C CA . PHE A 1 177 ? -32.244 36.537 26.475 1.00 77.12 177 PHE A CA 1
ATOM 1360 C C . PHE A 1 177 ? -32.680 37.357 27.690 1.00 77.12 177 PHE A C 1
ATOM 1362 O O . PHE A 1 177 ? -32.553 36.873 28.808 1.00 77.12 177 PHE A O 1
ATOM 1369 N N . ALA A 1 178 ? -33.228 38.557 27.489 1.00 80.69 178 ALA A N 1
ATOM 1370 C CA . ALA A 1 178 ? -33.729 39.389 28.580 1.00 80.69 178 ALA A CA 1
ATOM 1371 C C . ALA A 1 178 ? -34.885 38.710 29.330 1.00 80.69 178 ALA A C 1
ATOM 1373 O O . ALA A 1 178 ? -34.888 38.690 30.557 1.00 80.69 178 ALA A O 1
ATOM 1374 N N . LEU A 1 179 ? -35.823 38.091 28.604 1.00 80.50 179 LEU A N 1
ATOM 1375 C CA . LEU A 1 179 ? -36.916 37.325 29.208 1.00 80.50 179 LEU A CA 1
ATOM 1376 C C . LEU A 1 179 ? -36.406 36.108 29.985 1.00 80.50 179 LEU A C 1
ATOM 1378 O O . LEU A 1 179 ? -36.876 35.858 31.091 1.00 80.50 179 LEU A O 1
ATOM 1382 N N . LEU A 1 180 ? -35.430 35.380 29.435 1.00 83.12 180 LEU A N 1
ATOM 1383 C CA . LEU A 1 180 ? -34.823 34.232 30.106 1.00 83.12 180 LEU A CA 1
ATOM 1384 C C . LEU A 1 180 ? -34.094 34.657 31.388 1.00 83.12 180 LEU A 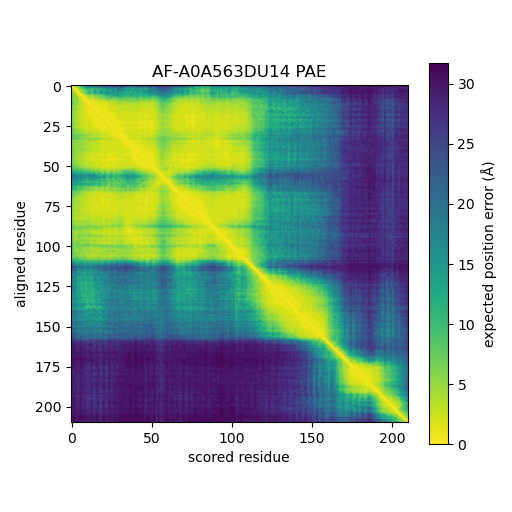C 1
ATOM 1386 O O . LEU A 1 180 ? -34.289 34.040 32.429 1.00 83.12 180 LEU A O 1
ATOM 1390 N N . LEU A 1 181 ? -33.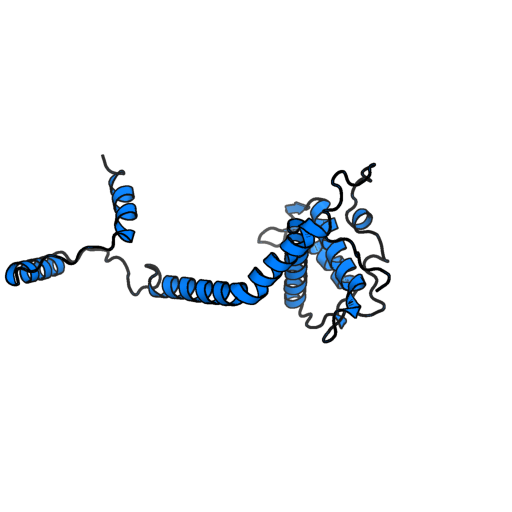295 35.726 31.335 1.00 84.25 181 LEU A N 1
ATOM 1391 C CA . LEU A 1 181 ? -32.582 36.260 32.500 1.00 84.25 181 LEU A CA 1
ATOM 1392 C C . LEU A 1 181 ? -33.553 36.734 33.587 1.00 84.25 181 LEU A C 1
ATOM 1394 O O . LEU A 1 181 ? -33.391 36.347 34.739 1.00 84.25 181 LEU A O 1
ATOM 1398 N N . ALA A 1 182 ? -34.611 37.462 33.218 1.00 83.81 182 ALA A N 1
ATOM 1399 C CA . ALA A 1 182 ? -35.656 37.887 34.152 1.00 83.81 182 ALA A CA 1
ATOM 1400 C C . ALA A 1 182 ? -36.421 36.703 34.778 1.00 83.81 182 ALA A C 1
ATOM 1402 O O . ALA A 1 182 ? -36.974 36.806 35.874 1.00 83.81 182 ALA A O 1
ATOM 1403 N N . ASP A 1 183 ? -36.488 35.567 34.083 1.00 83.25 183 ASP A N 1
ATOM 1404 C CA . ASP A 1 183 ? -37.094 34.337 34.588 1.00 83.25 183 ASP A CA 1
ATOM 1405 C C . ASP A 1 183 ? -36.168 33.575 35.551 1.00 83.25 183 ASP A C 1
ATOM 1407 O O . ASP A 1 183 ? -36.642 32.989 36.522 1.00 83.25 183 ASP A O 1
ATOM 1411 N N . TYR A 1 184 ? -34.851 33.608 35.330 1.00 84.44 184 TYR A N 1
ATOM 1412 C CA . TYR A 1 184 ? -33.858 33.115 36.296 1.00 84.44 184 TYR A CA 1
ATOM 1413 C C . TYR A 1 184 ? -33.791 34.002 37.546 1.00 84.44 184 TYR A C 1
ATOM 1415 O O . TYR A 1 184 ? -33.778 33.482 38.659 1.00 84.44 184 TYR A O 1
ATOM 1423 N N . GLU A 1 185 ? -33.843 35.328 37.381 1.00 84.19 185 GLU A N 1
ATOM 1424 C CA . GLU A 1 185 ? -33.899 36.284 38.494 1.00 84.19 185 GLU A CA 1
ATOM 1425 C C . GLU A 1 185 ? -35.154 36.090 39.351 1.00 84.19 185 GLU A C 1
ATOM 1427 O O . GLU A 1 185 ? -35.053 36.029 40.574 1.00 84.19 185 GLU A O 1
ATOM 1432 N N . ARG A 1 186 ? -36.332 35.908 38.732 1.00 84.44 186 ARG A N 1
ATOM 1433 C CA . ARG A 1 186 ? -37.576 35.605 39.467 1.00 84.44 186 ARG A CA 1
ATOM 1434 C C . ARG A 1 186 ? -37.522 34.290 40.234 1.00 84.44 186 ARG A C 1
ATOM 1436 O O . ARG A 1 186 ? -38.125 34.193 41.298 1.00 84.44 186 ARG A O 1
ATOM 1443 N N . ARG A 1 187 ? -36.850 33.277 39.683 1.00 84.44 187 ARG A N 1
ATOM 1444 C CA . ARG A 1 187 ? -36.726 31.949 40.301 1.00 84.44 187 ARG A CA 1
ATOM 1445 C C . ARG A 1 187 ? -35.595 31.865 41.328 1.00 84.44 187 ARG A C 1
ATOM 1447 O O . ARG A 1 187 ? -35.538 30.889 42.066 1.00 84.44 187 ARG A O 1
ATOM 1454 N N . GLY A 1 188 ? -34.718 32.871 41.395 1.00 76.00 188 GLY A N 1
ATOM 1455 C CA . GLY A 1 188 ? -33.556 32.874 42.286 1.00 76.00 188 GLY A CA 1
ATOM 1456 C C . GLY A 1 188 ? -32.531 31.783 41.957 1.00 76.00 188 GLY A C 1
ATOM 1457 O O . GLY A 1 188 ? -31.717 31.430 42.808 1.00 76.00 188 GLY A O 1
ATOM 1458 N N . GLU A 1 189 ? -32.573 31.229 40.744 1.00 83.69 189 GLU A N 1
ATOM 1459 C CA . GLU A 1 189 ? -31.686 30.148 40.320 1.00 83.69 189 GLU A CA 1
ATOM 1460 C C . GLU A 1 189 ? -30.432 30.718 39.641 1.00 83.69 189 GLU A C 1
ATOM 1462 O O . GLU A 1 189 ? -30.535 31.618 38.800 1.00 83.69 189 GLU A O 1
ATOM 1467 N N . PRO A 1 190 ? -29.230 30.202 39.956 1.00 73.75 190 PRO A N 1
ATOM 1468 C CA . PRO A 1 190 ? -28.030 30.598 39.241 1.00 73.75 190 PRO A CA 1
ATOM 1469 C C . PRO A 1 190 ? -28.092 30.099 37.796 1.00 73.75 190 PRO A C 1
ATOM 1471 O O . PRO A 1 190 ? -28.580 29.003 37.510 1.00 73.75 190 PRO A O 1
ATOM 1474 N N . LEU A 1 191 ? -27.537 30.889 36.876 1.00 74.00 191 LEU A N 1
ATOM 1475 C CA . LEU A 1 191 ? -27.373 30.442 35.498 1.00 74.00 191 LEU A CA 1
ATOM 1476 C C . LEU A 1 191 ? -26.538 29.152 35.465 1.00 74.00 191 LEU A C 1
ATOM 1478 O O . LEU A 1 191 ? -25.539 29.054 36.187 1.00 74.00 191 LEU A O 1
ATOM 1482 N N . PRO A 1 192 ? -26.911 28.171 34.624 1.00 76.50 192 PRO A N 1
ATOM 1483 C CA . PRO A 1 192 ? -26.198 26.908 34.549 1.00 76.50 192 PRO A CA 1
ATOM 1484 C C . PRO A 1 192 ? -24.725 27.151 34.214 1.00 76.50 192 PRO A C 1
ATOM 1486 O O . PRO A 1 192 ? -24.394 27.855 33.254 1.00 76.50 192 PRO A O 1
ATOM 1489 N N . LEU A 1 193 ? -23.836 26.568 35.024 1.00 63.91 193 LEU A N 1
ATOM 1490 C CA . LEU A 1 193 ? -22.398 26.683 34.820 1.00 63.91 193 LEU A CA 1
ATOM 1491 C C . LEU A 1 193 ? -22.037 26.112 33.446 1.00 63.91 193 LEU A C 1
ATOM 1493 O O . LEU A 1 193 ? -22.343 24.961 33.125 1.00 63.91 193 LEU A O 1
ATOM 1497 N N . MET A 1 194 ? -21.366 26.918 32.625 1.00 61.97 194 MET A N 1
ATOM 1498 C CA . MET A 1 194 ? -20.833 26.437 31.355 1.00 61.97 194 MET A CA 1
ATOM 1499 C C . MET A 1 194 ? -19.803 25.331 31.598 1.00 61.97 194 MET A C 1
ATOM 1501 O O . MET A 1 194 ? -18.991 25.413 32.517 1.00 61.97 194 MET A O 1
ATOM 1505 N N . SER A 1 195 ? -19.779 24.326 30.719 1.00 60.84 195 SER A N 1
ATOM 1506 C CA . SER A 1 195 ? -18.765 23.271 30.777 1.00 60.84 195 SER A CA 1
ATOM 1507 C C . SER A 1 195 ? -17.356 23.861 30.641 1.00 60.84 195 SER A C 1
ATOM 1509 O O . SER A 1 195 ? -17.112 24.640 29.712 1.00 60.84 195 SER A O 1
ATOM 1511 N N . GLU A 1 196 ? -16.409 23.418 31.470 1.00 56.94 196 GLU A N 1
ATOM 1512 C CA . GLU A 1 196 ? -15.022 23.916 31.459 1.00 56.94 196 GLU A CA 1
ATOM 1513 C C . GLU A 1 196 ? -14.338 23.798 30.088 1.00 56.94 196 GLU A C 1
ATOM 1515 O O . GLU A 1 196 ? -13.515 24.627 29.703 1.00 56.94 196 GLU A O 1
ATOM 1520 N N . ARG A 1 197 ? -14.761 22.820 29.281 1.00 57.03 197 ARG A N 1
ATOM 1521 C CA . ARG A 1 197 ? -14.273 22.583 27.913 1.00 57.03 197 ARG A CA 1
ATOM 1522 C C . ARG A 1 197 ? -14.510 23.761 26.956 1.00 57.03 197 ARG A C 1
ATOM 1524 O O . ARG A 1 197 ? -13.829 23.864 25.938 1.00 57.03 197 ARG A O 1
ATOM 1531 N N . ALA A 1 198 ? -15.459 24.648 27.256 1.00 56.69 198 ALA A N 1
ATOM 1532 C CA . ALA A 1 198 ? -15.795 25.800 26.418 1.00 56.69 198 ALA A CA 1
ATOM 1533 C C . ALA A 1 198 ? -15.011 27.082 26.777 1.00 56.69 198 ALA A C 1
ATOM 1535 O O . ALA A 1 198 ? -14.980 28.016 25.970 1.00 56.69 198 ALA A O 1
ATOM 1536 N N . LEU A 1 199 ? -14.352 27.135 27.944 1.00 61.28 199 LEU A N 1
ATOM 1537 C CA . LEU A 1 199 ? -13.625 28.318 28.439 1.00 61.28 199 LEU A CA 1
ATOM 1538 C C . LEU A 1 199 ? -12.440 28.747 27.547 1.00 61.28 199 LEU A C 1
ATOM 1540 O O . LEU A 1 199 ? -12.361 29.937 27.216 1.00 61.28 199 LEU A O 1
ATOM 1544 N N . PRO A 1 200 ? -11.558 27.840 27.073 1.00 61.03 200 PRO A N 1
ATOM 1545 C CA . PRO A 1 200 ? -10.373 28.241 26.308 1.00 61.03 200 PRO A CA 1
ATOM 1546 C C . PRO A 1 200 ? -10.721 28.927 24.979 1.00 61.03 200 PRO A C 1
ATOM 1548 O O . PRO A 1 200 ? -10.063 29.882 24.567 1.00 61.03 200 PRO A O 1
ATOM 1551 N N . ARG A 1 201 ? -11.811 28.491 24.327 1.00 57.28 201 ARG A N 1
ATOM 1552 C CA . ARG A 1 201 ? -12.272 29.025 23.034 1.00 57.28 201 ARG A CA 1
ATOM 1553 C C . ARG A 1 201 ? -12.730 30.486 23.107 1.00 57.28 201 ARG A C 1
ATOM 1555 O O . ARG A 1 201 ? -12.532 31.217 22.142 1.00 57.28 201 ARG A O 1
ATOM 1562 N N . ARG A 1 202 ? -13.314 30.936 24.227 1.00 58.56 202 ARG A N 1
ATOM 1563 C CA . ARG A 1 202 ? -13.726 32.348 24.390 1.00 58.56 202 ARG A CA 1
ATOM 1564 C C . ARG A 1 202 ? -12.592 33.254 24.842 1.00 58.56 202 ARG A C 1
ATOM 1566 O O . ARG A 1 202 ? -12.566 34.407 24.419 1.00 58.56 202 ARG A O 1
ATOM 1573 N N . LEU A 1 203 ? -11.676 32.759 25.673 1.00 65.56 203 LEU A N 1
ATOM 1574 C CA . LEU A 1 203 ? -10.516 33.546 26.101 1.00 65.56 203 LEU A CA 1
ATOM 1575 C C . LEU A 1 203 ? -9.614 33.882 24.907 1.00 65.56 203 LEU A C 1
ATOM 1577 O O . LEU A 1 203 ? -9.198 35.029 24.767 1.00 65.56 203 LEU A O 1
ATOM 1581 N N . ALA A 1 204 ? -9.434 32.936 23.980 1.00 57.06 204 ALA A N 1
ATOM 1582 C CA . ALA A 1 204 ? -8.731 33.185 22.722 1.00 57.06 204 ALA A CA 1
ATOM 1583 C C . ALA A 1 204 ? -9.447 34.216 21.822 1.00 57.06 204 ALA A C 1
ATOM 1585 O O . ALA A 1 204 ? -8.795 35.026 21.171 1.00 57.06 204 ALA A O 1
ATOM 1586 N N . GLY A 1 205 ? -10.786 34.236 21.817 1.00 46.53 205 GLY A N 1
ATOM 1587 C CA . GLY A 1 205 ? -11.582 35.188 21.030 1.00 46.53 205 GLY A CA 1
ATOM 1588 C C . GLY A 1 205 ? -11.665 36.610 21.603 1.00 46.53 205 GLY A C 1
ATOM 1589 O O . GLY A 1 205 ? -12.089 37.515 20.892 1.00 46.53 205 GLY A O 1
ATOM 1590 N N . ARG A 1 206 ? -11.277 36.834 22.869 1.00 45.22 206 ARG A N 1
ATOM 1591 C CA . ARG A 1 206 ? -11.314 38.161 23.522 1.00 45.22 206 ARG A CA 1
ATOM 1592 C C . ARG A 1 206 ? -10.019 38.967 23.388 1.00 45.22 206 ARG A C 1
ATOM 1594 O O . ARG A 1 206 ? -10.027 40.150 23.705 1.00 45.22 206 ARG A O 1
ATOM 1601 N N . LEU A 1 207 ? -8.929 38.364 22.912 1.00 46.28 207 LEU A N 1
ATOM 1602 C CA . LEU A 1 207 ? -7.623 39.028 22.792 1.00 46.28 207 LEU A CA 1
ATOM 1603 C C . LEU A 1 207 ? -7.411 39.787 21.466 1.00 46.28 207 LEU A C 1
ATOM 1605 O O . LEU A 1 207 ? -6.338 40.342 21.265 1.00 46.28 207 LEU A O 1
ATOM 1609 N N . VAL A 1 208 ? -8.411 39.848 20.576 1.00 46.03 208 VAL A N 1
ATOM 1610 C CA . VAL A 1 208 ? -8.282 40.472 19.235 1.00 46.03 208 VAL A CA 1
ATOM 1611 C C . VAL A 1 208 ? -8.961 41.851 19.131 1.00 46.03 208 VAL A C 1
ATOM 1613 O O . VAL A 1 208 ? -9.001 42.450 18.065 1.00 46.03 208 VAL A O 1
ATOM 1616 N N . THR A 1 209 ? -9.436 42.425 20.233 1.00 44.81 209 THR A N 1
ATOM 1617 C CA . THR A 1 209 ? -9.909 43.821 20.243 1.00 44.81 209 THR A CA 1
ATOM 1618 C C . THR A 1 209 ? -9.348 44.563 21.447 1.00 44.81 209 THR A C 1
ATOM 1620 O O . THR A 1 209 ? -9.921 44.517 22.537 1.00 44.81 209 THR A O 1
ATOM 1623 N N . ARG A 1 210 ? -8.219 45.237 21.225 1.00 37.31 210 ARG A N 1
ATOM 1624 C CA . ARG A 1 210 ? -7.836 46.475 21.903 1.00 37.31 210 ARG A CA 1
ATOM 1625 C C . ARG A 1 210 ? -7.532 47.511 20.838 1.00 37.31 210 ARG A C 1
ATOM 1627 O O . ARG A 1 210 ? -6.898 47.115 19.837 1.00 37.31 210 ARG A O 1
#

Foldseek 3Di:
DVQADPADDDPVLVVLLVVLLVVLVVVCVVVVNDALQPDAQVSLVVVLVVQQFDADPVRDGPHGDALVSQLSSQVNVVNLLRCQVVDDPGHYDVPHCHPVVDHSCVRSVHDDDPDDDPDDGDDCVVVVVVVVVVCCCCVPVVVVVVVVVVVVVVVCCVPPCPVPPNVPPPDDPVVVVVVVVVVCVVVVHDDDDDDPVCVVVVVVVPPPDD

Organism: NCBI:txid1660198

Radius of gyration: 27.99 Å; Cα contacts (8 Å, |Δi|>4): 132; chains: 1; bounding box: 65×66×61 Å